Protein AF-A0A915C9Y1-F1 (afdb_monomer)

Secondary structure (DSSP, 8-state):
-----------------------------SS-HHHHHHHHHHHHHHHHHHHHHHHHHHHHHHHHHHHTTSS-HHHHHHHHHHHHHHHHHHT-THHHHHHHHHHHHHHHHHHHHHSTTTHH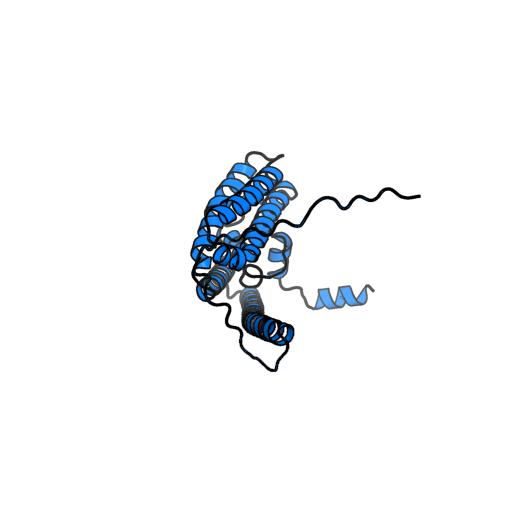HHHHHHHHHHHHHHHHHS-HHHHHHHHHHHHHHHHHHHHHHHHHHHS---S---HHHHHHHHT-HHHHTTPPP--HHHHHHHHS---HHHHHHHTT--

Structure (mmCIF, N/CA/C/O backbone):
data_AF-A0A915C9Y1-F1
#
_entry.id   AF-A0A915C9Y1-F1
#
loop_
_atom_site.group_PDB
_atom_site.id
_atom_site.type_symbol
_atom_site.label_atom_id
_atom_site.label_alt_id
_atom_site.label_comp_id
_atom_site.label_asym_id
_atom_site.label_entity_id
_atom_site.label_seq_id
_atom_site.pdbx_PDB_ins_code
_atom_site.Cartn_x
_atom_site.Cartn_y
_atom_site.Cartn_z
_atom_site.occupancy
_atom_site.B_iso_or_equiv
_atom_site.auth_seq_id
_atom_site.auth_comp_id
_atom_site.auth_asym_id
_atom_site.auth_ato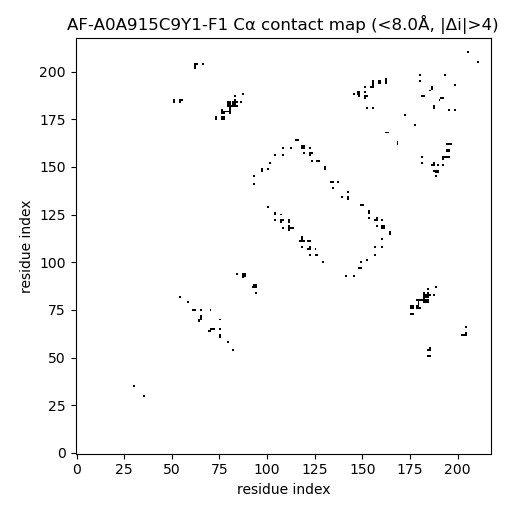m_id
_atom_site.pdbx_PDB_model_num
ATOM 1 N N . MET A 1 1 ? -9.985 9.818 -59.215 1.00 32.09 1 MET A N 1
ATOM 2 C CA . MET A 1 1 ? -9.301 8.509 -59.286 1.00 32.09 1 MET A CA 1
ATOM 3 C C . MET A 1 1 ? -7.834 8.808 -59.494 1.00 32.09 1 MET A C 1
ATOM 5 O O . MET A 1 1 ? -7.546 9.512 -60.443 1.00 32.09 1 MET A O 1
ATOM 9 N N . LYS A 1 2 ? -6.880 8.408 -58.667 1.00 32.00 2 LYS A N 1
ATOM 10 C CA . LYS A 1 2 ? -6.805 7.940 -57.278 1.00 32.00 2 LYS A CA 1
ATOM 11 C C . LYS A 1 2 ? -5.346 8.282 -56.917 1.00 32.00 2 LYS A C 1
ATOM 13 O O . LYS A 1 2 ? -4.479 8.163 -57.775 1.00 32.00 2 LYS A O 1
ATOM 18 N N . MET A 1 3 ? -5.129 8.854 -55.744 1.00 38.03 3 MET A N 1
ATOM 19 C CA . MET A 1 3 ? -3.813 9.282 -55.271 1.00 38.03 3 MET A CA 1
ATOM 20 C C . MET A 1 3 ? -3.112 8.032 -54.726 1.00 38.03 3 MET A C 1
ATOM 22 O O . MET A 1 3 ? -3.630 7.468 -53.764 1.00 38.03 3 MET A O 1
ATOM 26 N N . ASP A 1 4 ? -2.028 7.577 -55.362 1.00 38.34 4 ASP A N 1
ATOM 27 C CA . ASP A 1 4 ? -1.203 6.473 -54.852 1.00 38.34 4 ASP A CA 1
ATOM 28 C C . ASP A 1 4 ? -0.005 7.057 -54.098 1.00 38.34 4 ASP A C 1
ATOM 30 O O . ASP A 1 4 ? 0.904 7.663 -54.663 1.00 38.34 4 ASP A O 1
ATOM 34 N N . ILE A 1 5 ? -0.114 6.930 -52.779 1.00 46.31 5 ILE A N 1
ATOM 35 C CA . ILE A 1 5 ? 0.940 7.024 -51.777 1.00 46.31 5 ILE A CA 1
ATOM 36 C C . ILE A 1 5 ? 1.441 5.593 -51.653 1.00 46.31 5 ILE A C 1
ATOM 38 O O . ILE A 1 5 ? 0.679 4.804 -51.123 1.00 46.31 5 ILE A O 1
ATOM 42 N N . ASP A 1 6 ? 2.630 5.270 -52.161 1.00 40.28 6 ASP A N 1
ATOM 43 C CA . ASP A 1 6 ? 3.386 4.045 -51.834 1.00 40.28 6 ASP A CA 1
ATOM 44 C C . ASP A 1 6 ? 4.812 4.168 -52.413 1.00 40.28 6 ASP A C 1
ATOM 46 O O . ASP A 1 6 ? 5.236 3.412 -53.282 1.00 40.28 6 ASP A O 1
ATOM 50 N N . GLU A 1 7 ? 5.553 5.184 -51.964 1.00 42.31 7 GLU A N 1
ATOM 51 C CA . GLU A 1 7 ? 6.962 5.390 -52.339 1.00 42.31 7 GLU A CA 1
ATOM 52 C C . GLU A 1 7 ? 7.856 5.445 -51.102 1.00 42.31 7 GLU A C 1
ATOM 54 O O . GLU A 1 7 ? 8.622 6.377 -50.947 1.00 42.31 7 GLU A O 1
ATOM 59 N N . TRP A 1 8 ? 7.746 4.487 -50.183 1.00 36.47 8 TRP A N 1
ATOM 60 C CA . TRP A 1 8 ? 8.770 4.258 -49.157 1.00 36.47 8 TRP A CA 1
ATOM 61 C C . TRP A 1 8 ? 8.742 2.776 -48.781 1.00 36.47 8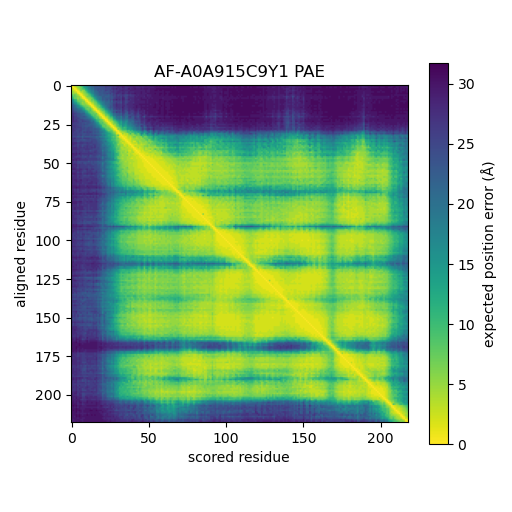 TRP A C 1
ATOM 63 O O . TRP A 1 8 ? 7.665 2.198 -48.727 1.00 36.47 8 TRP A O 1
ATOM 73 N N . TYR A 1 9 ? 9.909 2.202 -48.492 1.00 34.59 9 TYR A N 1
ATOM 74 C CA . TYR A 1 9 ? 10.202 0.782 -48.237 1.00 34.59 9 TYR A CA 1
ATOM 75 C C . TYR A 1 9 ? 10.525 -0.042 -49.486 1.00 34.59 9 TYR A C 1
ATOM 77 O O . TYR A 1 9 ? 9.641 -0.653 -50.071 1.00 34.59 9 TYR A O 1
ATOM 85 N N . LEU A 1 10 ? 11.813 -0.081 -49.849 1.00 37.00 10 LEU A N 1
ATOM 86 C CA . LEU A 1 10 ? 12.603 -1.312 -50.020 1.00 37.00 10 LEU A CA 1
ATOM 87 C C . LEU A 1 10 ? 14.032 -0.948 -50.477 1.00 37.00 10 LEU A C 1
ATOM 89 O O . LEU A 1 10 ? 14.307 -0.898 -51.668 1.00 37.00 10 LEU A O 1
ATOM 93 N N . GLU A 1 11 ? 14.939 -0.735 -49.524 1.00 38.12 11 GLU A N 1
ATOM 94 C CA . GLU A 1 11 ? 16.368 -1.028 -49.705 1.00 38.12 11 GLU A CA 1
ATOM 95 C C . GLU A 1 11 ? 16.814 -1.786 -48.447 1.00 38.12 11 GLU A C 1
ATOM 97 O O . GLU A 1 11 ? 16.964 -1.218 -47.365 1.00 38.12 11 GLU A O 1
ATOM 102 N N . GLU A 1 12 ? 16.880 -3.114 -48.577 1.00 43.44 12 GLU A N 1
ATOM 103 C CA . GLU A 1 12 ? 17.622 -3.993 -47.678 1.00 43.44 12 GLU A CA 1
ATOM 104 C C . GLU A 1 12 ? 19.107 -3.803 -47.996 1.00 43.44 12 GLU A C 1
ATOM 106 O O . GLU A 1 12 ? 19.554 -4.216 -49.063 1.00 43.44 12 GLU A O 1
ATOM 111 N N . ASP A 1 13 ? 19.855 -3.184 -47.083 1.00 36.56 13 ASP A N 1
ATOM 112 C CA . ASP A 1 13 ? 21.314 -3.246 -47.085 1.00 36.56 13 ASP A CA 1
ATOM 113 C C . ASP A 1 13 ? 21.782 -4.046 -45.865 1.00 36.56 13 ASP A C 1
ATOM 115 O O . ASP A 1 13 ? 21.559 -3.683 -44.705 1.00 36.56 13 ASP A O 1
ATOM 119 N N . ASP A 1 14 ? 22.421 -5.168 -46.186 1.00 42.22 14 ASP A N 1
ATOM 120 C CA . ASP A 1 14 ? 23.176 -6.056 -45.318 1.00 42.22 14 ASP A CA 1
ATOM 121 C C . ASP A 1 14 ? 24.205 -5.284 -44.478 1.00 42.22 14 ASP A C 1
ATOM 123 O O . ASP A 1 14 ? 25.225 -4.820 -44.990 1.00 42.22 14 ASP A O 1
ATOM 127 N N . VAL A 1 15 ? 24.014 -5.243 -43.157 1.00 36.03 15 VAL A N 1
ATOM 128 C CA . VAL A 1 15 ? 25.123 -5.049 -42.215 1.00 36.03 15 VAL A CA 1
ATOM 129 C C . VAL A 1 15 ? 24.988 -6.049 -41.077 1.00 36.03 15 VAL A C 1
ATOM 131 O O . VAL A 1 15 ? 24.131 -5.959 -40.200 1.00 36.03 15 VAL A O 1
ATOM 134 N N . SER A 1 16 ? 25.882 -7.028 -41.130 1.00 41.66 16 SER A N 1
ATOM 135 C CA . SER A 1 16 ? 26.246 -7.923 -40.048 1.00 41.66 16 SER A CA 1
ATOM 136 C C . SER A 1 16 ? 26.579 -7.143 -38.774 1.00 41.66 16 SER A C 1
ATOM 138 O O . SER A 1 16 ? 27.610 -6.478 -38.730 1.00 41.66 16 SER A O 1
ATOM 140 N N . ASP A 1 17 ? 25.777 -7.297 -37.723 1.00 34.91 17 ASP A N 1
ATOM 141 C CA . ASP A 1 17 ? 26.244 -7.074 -36.358 1.00 34.91 17 ASP A CA 1
ATOM 142 C C . ASP A 1 17 ? 25.654 -8.125 -35.416 1.00 34.91 17 ASP A C 1
ATOM 144 O O . ASP A 1 17 ? 24.481 -8.130 -35.042 1.00 34.91 17 ASP A O 1
ATOM 148 N N . GLN A 1 18 ? 26.536 -9.049 -35.048 1.00 38.09 18 GLN A N 1
ATOM 149 C CA . GLN A 1 18 ? 26.385 -10.063 -34.021 1.00 38.09 18 GLN A CA 1
ATOM 150 C C . GLN A 1 18 ? 26.190 -9.373 -32.658 1.00 38.09 18 GLN A C 1
ATOM 152 O O . GLN A 1 18 ? 27.154 -9.112 -31.945 1.00 38.09 18 GLN A O 1
ATOM 157 N N . HIS A 1 19 ? 24.951 -9.055 -32.287 1.00 35.47 19 HIS A N 1
ATOM 158 C CA . HIS A 1 19 ? 24.597 -8.772 -30.896 1.00 35.47 19 HIS A CA 1
ATOM 159 C C . HIS A 1 19 ? 23.993 -10.034 -30.279 1.00 35.47 19 HIS A C 1
ATOM 161 O O . HIS A 1 19 ? 22.952 -10.518 -30.723 1.00 35.47 19 HIS A O 1
ATOM 167 N N . ASP A 1 20 ? 24.675 -10.568 -29.264 1.00 35.31 20 ASP A N 1
ATOM 168 C CA . ASP A 1 20 ? 24.210 -11.648 -28.394 1.00 35.31 20 ASP A CA 1
ATOM 169 C C . ASP A 1 20 ? 22.907 -11.234 -27.687 1.00 35.31 20 ASP A C 1
ATOM 171 O O . ASP A 1 20 ? 22.897 -10.721 -26.566 1.00 35.31 20 ASP A O 1
ATOM 175 N N . TYR A 1 21 ? 21.774 -11.459 -28.347 1.00 35.56 21 TYR A N 1
ATOM 176 C CA . TYR A 1 21 ? 20.490 -11.577 -27.672 1.00 35.56 21 TYR A CA 1
ATOM 177 C C . TYR A 1 21 ? 20.480 -12.915 -26.924 1.00 35.56 21 TYR A C 1
ATOM 179 O O . TYR A 1 21 ? 20.893 -13.925 -27.500 1.00 35.56 21 TYR A O 1
ATOM 187 N N . PRO A 1 22 ? 19.996 -12.982 -25.668 1.00 35.34 22 PRO A N 1
ATOM 188 C CA . PRO A 1 22 ? 19.787 -14.262 -25.016 1.00 35.34 22 PRO A CA 1
ATOM 189 C C . PRO A 1 22 ? 18.825 -15.064 -25.888 1.00 35.34 22 PRO A C 1
ATOM 191 O O . PRO A 1 22 ? 17.671 -14.680 -26.079 1.00 35.34 22 PRO A O 1
ATOM 194 N N . GLN A 1 23 ? 19.376 -16.131 -26.462 1.00 36.75 23 GLN A N 1
ATOM 195 C CA . GLN A 1 23 ? 18.748 -17.138 -27.296 1.00 36.75 23 GLN A CA 1
ATOM 196 C C . GLN A 1 23 ? 17.273 -17.290 -26.917 1.00 36.75 23 GLN A C 1
ATOM 198 O O . GLN A 1 23 ? 16.943 -17.832 -25.860 1.00 36.75 23 GLN A O 1
ATOM 203 N N . PHE A 1 24 ? 16.389 -16.752 -27.762 1.00 38.84 24 PHE A N 1
ATOM 204 C CA . PHE A 1 24 ? 14.958 -16.985 -27.661 1.00 38.84 24 PHE A CA 1
ATOM 205 C C . PHE A 1 24 ? 14.806 -18.499 -27.754 1.00 38.84 24 PHE A C 1
ATOM 207 O O . PHE A 1 24 ? 15.035 -19.083 -28.812 1.00 38.84 24 PHE A O 1
ATOM 214 N N . VAL A 1 25 ? 14.562 -19.147 -26.615 1.00 42.12 25 VAL A N 1
ATOM 215 C CA . VAL A 1 25 ? 14.373 -2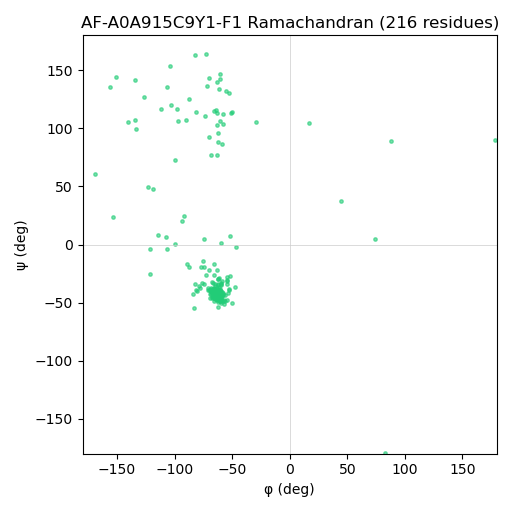0.589 -26.542 1.00 42.12 25 VAL A CA 1
ATOM 216 C C . VAL A 1 25 ? 13.139 -20.873 -27.385 1.00 42.12 25 VAL A C 1
ATOM 218 O O . VAL A 1 25 ? 12.008 -20.715 -26.926 1.00 42.12 25 VAL A O 1
ATOM 221 N N . THR A 1 26 ? 13.344 -21.247 -28.645 1.00 43.84 26 THR A N 1
ATOM 222 C CA . THR A 1 26 ? 12.330 -21.870 -29.481 1.00 43.84 26 THR A CA 1
ATOM 223 C C . THR A 1 26 ? 12.088 -23.245 -28.884 1.00 43.84 26 THR A C 1
ATOM 225 O O . THR A 1 26 ? 12.608 -24.259 -29.336 1.00 43.84 26 THR A O 1
ATOM 228 N N . VAL A 1 27 ? 11.333 -23.268 -27.782 1.00 50.19 27 VAL A N 1
ATOM 229 C CA . VAL A 1 27 ? 10.727 -24.491 -27.282 1.00 50.19 27 VAL A CA 1
ATOM 230 C C . VAL A 1 27 ? 9.778 -24.915 -28.390 1.00 50.19 27 VAL A C 1
ATOM 232 O O . VAL A 1 27 ? 8.719 -24.314 -28.571 1.00 50.19 27 VAL A O 1
ATOM 235 N N . GLU A 1 28 ? 10.187 -25.917 -29.159 1.00 48.91 28 GLU A N 1
ATOM 236 C CA . GLU A 1 28 ? 9.319 -26.698 -30.029 1.00 48.91 28 GLU A CA 1
ATOM 237 C C . GLU A 1 28 ? 8.311 -27.411 -29.115 1.00 48.91 28 GLU A C 1
ATOM 239 O O . GLU A 1 28 ? 8.485 -28.544 -28.679 1.00 48.91 28 GLU A O 1
ATOM 244 N N . SER A 1 29 ? 7.319 -26.647 -28.658 1.00 51.78 29 SER A N 1
ATOM 245 C CA . SER A 1 29 ? 6.282 -27.086 -27.742 1.00 51.78 29 SER A CA 1
ATOM 246 C C . SER A 1 29 ? 5.027 -27.304 -28.560 1.00 51.78 29 SER A C 1
ATOM 248 O O . SER A 1 29 ? 4.483 -26.362 -29.128 1.00 51.78 29 SER A O 1
ATOM 250 N N . GLU A 1 30 ? 4.514 -28.531 -28.557 1.00 60.75 30 GLU A N 1
ATOM 251 C CA . GLU A 1 30 ? 3.217 -28.903 -29.142 1.00 60.75 30 GLU A CA 1
ATOM 252 C C . GLU A 1 30 ? 2.018 -28.152 -28.518 1.00 60.75 30 GLU A C 1
ATOM 254 O O . GLU A 1 30 ? 0.863 -28.385 -28.874 1.00 60.75 30 GLU A O 1
ATOM 259 N N . ARG A 1 31 ? 2.262 -27.253 -27.556 1.00 61.59 31 ARG A N 1
ATOM 260 C CA . ARG A 1 31 ? 1.243 -26.459 -26.877 1.00 61.59 31 ARG A CA 1
ATOM 261 C C . ARG A 1 31 ? 1.288 -25.013 -27.360 1.00 61.59 31 ARG A C 1
ATOM 263 O O . ARG A 1 31 ? 2.362 -24.417 -27.420 1.00 61.59 31 ARG A O 1
ATOM 270 N N . PRO A 1 32 ? 0.127 -24.404 -27.636 1.00 75.75 32 PRO A N 1
ATOM 271 C CA . PRO A 1 32 ? 0.091 -23.034 -28.112 1.00 75.75 32 PRO A CA 1
ATOM 272 C C . PRO A 1 32 ? 0.659 -22.061 -27.066 1.00 75.75 32 PRO A C 1
ATOM 274 O O . PRO A 1 32 ? 0.372 -22.177 -25.875 1.00 75.75 32 PRO A O 1
ATOM 277 N N . GLN A 1 33 ? 1.431 -21.066 -27.513 1.00 75.00 33 GLN A N 1
ATOM 278 C CA . GLN A 1 33 ? 2.127 -20.093 -26.653 1.00 75.00 33 GLN A CA 1
ATOM 279 C C . GLN A 1 33 ? 1.196 -19.362 -25.667 1.00 75.00 33 GLN A C 1
ATOM 281 O O . GLN A 1 33 ? 1.580 -19.109 -24.525 1.00 75.00 33 GLN A O 1
ATOM 286 N N . TRP A 1 34 ? -0.056 -19.091 -26.055 1.00 74.81 34 TRP A N 1
ATOM 287 C CA . TRP A 1 34 ? -1.050 -18.487 -25.160 1.00 74.81 34 TRP A CA 1
ATOM 288 C C . TRP A 1 34 ? -1.369 -19.379 -23.953 1.00 74.81 34 TRP A C 1
ATOM 290 O O . TRP A 1 34 ? -1.571 -18.870 -22.851 1.00 74.81 34 TRP A O 1
ATOM 300 N N . LEU A 1 35 ? -1.346 -20.704 -24.119 1.00 80.38 35 LEU A N 1
ATOM 301 C CA . LEU A 1 35 ? -1.598 -21.646 -23.033 1.00 80.38 35 LEU A CA 1
ATOM 302 C C . LEU A 1 35 ? -0.473 -21.580 -21.993 1.00 80.38 35 LEU A C 1
ATOM 304 O O . LEU A 1 35 ? -0.755 -21.525 -20.801 1.00 80.38 35 LEU A O 1
ATOM 308 N N . MET A 1 36 ? 0.787 -21.476 -22.423 1.00 76.12 36 MET A N 1
ATOM 309 C CA . MET A 1 36 ? 1.924 -21.337 -21.503 1.00 76.12 36 MET A CA 1
ATOM 310 C C . MET A 1 36 ? 1.877 -20.018 -20.719 1.00 76.12 36 MET A C 1
ATOM 312 O O . MET A 1 36 ? 2.071 -20.026 -19.502 1.00 76.12 36 MET A O 1
ATOM 316 N N . CYS A 1 37 ? 1.529 -18.903 -21.375 1.00 79.56 37 CYS A N 1
ATOM 317 C CA . CYS A 1 37 ? 1.347 -17.619 -20.691 1.00 79.56 37 CYS A CA 1
ATOM 318 C C . CYS A 1 37 ? 0.199 -17.672 -19.674 1.00 79.56 37 CYS A C 1
ATOM 320 O O . CYS A 1 37 ? 0.354 -17.206 -18.546 1.00 79.56 37 CYS A O 1
ATOM 322 N N . THR A 1 38 ? -0.941 -18.274 -20.032 1.00 82.94 38 THR A N 1
ATOM 323 C CA . THR A 1 38 ? -2.076 -18.398 -19.099 1.00 82.94 38 THR A CA 1
ATOM 324 C C . THR A 1 38 ? -1.753 -19.295 -17.909 1.00 82.94 38 THR A C 1
ATOM 326 O O . THR A 1 38 ? -2.103 -18.946 -16.784 1.00 82.94 38 THR A O 1
ATOM 329 N N . ILE A 1 39 ? -1.033 -20.403 -18.109 1.00 81.00 39 ILE A N 1
ATOM 330 C CA . ILE A 1 39 ? -0.624 -21.300 -17.020 1.00 81.00 39 ILE A CA 1
ATOM 331 C C . ILE A 1 39 ? 0.335 -20.585 -16.059 1.00 81.00 39 ILE A C 1
ATOM 333 O O . ILE A 1 39 ? 0.113 -20.609 -14.852 1.00 81.00 39 ILE A O 1
ATOM 337 N N . GLY A 1 40 ? 1.347 -19.877 -16.570 1.00 80.00 40 GLY A N 1
ATOM 338 C CA . GLY A 1 40 ? 2.279 -19.129 -15.719 1.00 80.00 40 GLY A CA 1
ATOM 339 C C . GLY A 1 40 ? 1.592 -18.021 -14.911 1.00 80.00 40 GLY A C 1
ATOM 340 O O . GLY A 1 40 ? 1.805 -17.900 -13.703 1.00 80.00 40 GLY A O 1
ATOM 341 N N . VAL A 1 41 ? 0.710 -17.247 -15.554 1.00 81.62 41 VAL A N 1
ATOM 342 C CA . VAL A 1 41 ? -0.043 -16.170 -14.890 1.00 81.62 41 VAL A CA 1
ATOM 343 C C . VAL A 1 41 ? -1.000 -16.730 -13.842 1.00 81.62 41 VAL A C 1
ATOM 345 O O . VAL A 1 41 ? -1.061 -16.204 -12.734 1.00 81.62 41 VAL A O 1
ATOM 348 N N . THR A 1 42 ? -1.732 -17.800 -14.159 1.00 80.25 42 THR A N 1
ATOM 349 C CA . THR A 1 42 ? -2.683 -18.413 -13.218 1.00 80.25 42 THR A CA 1
ATOM 350 C C . THR A 1 42 ? -1.980 -19.028 -12.017 1.00 80.25 42 THR A C 1
ATOM 352 O O . THR A 1 42 ? -2.456 -18.847 -10.901 1.00 80.25 42 THR A O 1
ATOM 355 N N . GLN A 1 43 ? -0.827 -19.671 -12.209 1.00 83.56 43 GLN A N 1
ATOM 356 C CA . GLN A 1 43 ? -0.043 -20.231 -11.111 1.00 83.56 43 GLN A CA 1
ATOM 357 C C . GLN A 1 43 ? 0.496 -19.133 -10.180 1.00 83.56 43 GLN A C 1
ATOM 359 O O . GLN A 1 43 ? 0.312 -19.208 -8.966 1.00 83.56 43 GLN A O 1
ATOM 364 N N . SER A 1 44 ? 1.080 -18.067 -10.739 1.00 80.38 44 SER A N 1
ATOM 365 C CA . SER A 1 44 ? 1.558 -16.921 -9.951 1.00 80.38 44 SER A CA 1
ATOM 366 C C . SER A 1 44 ? 0.414 -16.213 -9.210 1.00 80.38 44 SER A C 1
ATOM 368 O O . SER A 1 44 ? 0.528 -15.883 -8.026 1.00 80.38 44 SER A O 1
ATOM 370 N N . LEU A 1 45 ? -0.726 -16.037 -9.884 1.00 82.19 45 LEU A N 1
ATOM 371 C CA . LEU A 1 45 ? -1.922 -15.442 -9.301 1.00 82.19 45 LEU A CA 1
ATOM 372 C C . LEU A 1 45 ? -2.491 -16.307 -8.174 1.00 82.19 45 LEU A C 1
ATOM 374 O O . LEU A 1 45 ? -2.885 -15.773 -7.140 1.00 82.19 45 LEU A O 1
ATOM 378 N N . GLN A 1 46 ? -2.528 -17.627 -8.347 1.00 87.62 46 GLN A N 1
ATOM 379 C CA . GLN A 1 46 ? -3.038 -18.550 -7.341 1.00 87.62 46 GLN A CA 1
ATOM 380 C C . GLN A 1 46 ? -2.231 -18.452 -6.044 1.00 87.62 46 GLN A C 1
ATOM 382 O O . GLN A 1 46 ? -2.823 -18.276 -4.979 1.00 87.62 46 GLN A O 1
ATOM 387 N N . ASP A 1 47 ? -0.902 -18.494 -6.122 1.00 83.69 47 ASP A N 1
ATOM 388 C CA . ASP A 1 47 ? -0.040 -18.408 -4.938 1.00 83.69 47 ASP A CA 1
ATOM 389 C C . ASP A 1 47 ? -0.231 -17.089 -4.181 1.00 83.69 47 ASP A C 1
ATOM 391 O O . ASP A 1 47 ? -0.272 -17.058 -2.945 1.00 83.69 47 ASP A O 1
ATOM 395 N N . LEU A 1 48 ? -0.395 -15.989 -4.915 1.00 82.56 48 LEU A N 1
ATOM 396 C CA . LEU A 1 48 ? -0.692 -14.687 -4.335 1.00 82.56 48 LEU A CA 1
ATOM 397 C C . LEU A 1 48 ? -2.088 -14.654 -3.696 1.00 82.56 48 LEU A C 1
ATOM 399 O O . LEU A 1 48 ? -2.232 -14.186 -2.566 1.00 82.56 48 LEU A O 1
ATOM 403 N N . LEU A 1 49 ? -3.114 -15.159 -4.385 1.00 85.69 49 LEU A N 1
ATOM 404 C CA . LEU A 1 49 ? -4.491 -15.174 -3.892 1.00 85.69 49 LEU A CA 1
ATOM 405 C C . LEU A 1 49 ? -4.627 -16.005 -2.618 1.00 85.69 49 LEU A C 1
ATOM 407 O O . LEU A 1 49 ? -5.294 -15.564 -1.684 1.00 85.69 49 LEU A O 1
ATOM 411 N N . VAL A 1 50 ? -3.967 -17.164 -2.534 1.00 87.75 50 VAL A N 1
ATOM 412 C CA . VAL A 1 50 ? -3.980 -17.986 -1.314 1.00 87.75 50 VAL A CA 1
ATOM 413 C C . VAL A 1 50 ? -3.380 -17.212 -0.141 1.00 87.75 50 VAL A C 1
ATOM 415 O O . VAL A 1 50 ? -3.983 -17.173 0.935 1.00 87.75 50 VAL A O 1
ATOM 418 N N . LYS A 1 51 ? -2.245 -16.528 -0.346 1.00 86.44 51 LYS A N 1
ATOM 419 C CA . LYS A 1 51 ? -1.640 -15.674 0.687 1.00 86.44 51 LYS A CA 1
ATOM 420 C C . LYS A 1 51 ? -2.588 -14.541 1.088 1.00 86.44 51 LYS A C 1
ATOM 422 O O . LYS A 1 51 ? -2.823 -14.339 2.276 1.00 86.44 51 LYS A O 1
ATOM 427 N N . LEU A 1 52 ? -3.188 -13.841 0.124 1.00 85.44 52 LEU A N 1
ATOM 428 C CA . LEU A 1 52 ? -4.129 -12.747 0.390 1.00 85.44 52 LEU A CA 1
ATOM 429 C C . LEU A 1 52 ? -5.361 -13.216 1.170 1.00 85.44 52 LEU A C 1
ATOM 431 O O . LEU A 1 52 ? -5.753 -12.561 2.132 1.00 85.44 52 LEU A O 1
ATOM 435 N N . ILE A 1 53 ? -5.947 -14.361 0.810 1.00 87.50 53 ILE A N 1
ATOM 436 C CA . ILE A 1 53 ? -7.084 -14.945 1.532 1.00 87.50 53 ILE A CA 1
ATOM 437 C C . ILE A 1 53 ? -6.669 -15.314 2.960 1.00 87.50 53 ILE A C 1
ATOM 439 O O . ILE A 1 53 ? -7.389 -14.988 3.903 1.00 87.50 53 ILE A O 1
ATOM 443 N N . ALA A 1 54 ? -5.498 -15.929 3.146 1.00 87.81 54 ALA A N 1
ATOM 444 C CA . ALA A 1 54 ? -4.985 -16.268 4.471 1.00 87.81 54 ALA A CA 1
ATOM 445 C C . ALA A 1 54 ? -4.796 -15.018 5.351 1.00 87.81 54 ALA A C 1
ATOM 447 O O . ALA A 1 54 ? -5.282 -14.982 6.483 1.00 87.81 54 ALA A O 1
ATOM 448 N N . PHE A 1 55 ? -4.174 -13.958 4.825 1.00 86.75 55 PHE A N 1
ATOM 449 C CA . PHE A 1 55 ? -4.016 -12.691 5.546 1.00 86.75 55 PHE A CA 1
ATOM 450 C C . PHE A 1 55 ? -5.345 -11.960 5.765 1.00 86.75 55 PHE A C 1
ATOM 452 O O . PHE A 1 55 ? -5.530 -11.342 6.812 1.00 86.75 55 PHE A O 1
ATOM 459 N N . ALA A 1 56 ? -6.308 -12.072 4.849 1.00 86.88 56 ALA A N 1
ATOM 460 C CA . ALA A 1 56 ? -7.648 -11.522 5.035 1.00 86.88 56 ALA A CA 1
ATOM 461 C C . ALA A 1 56 ? -8.410 -12.240 6.162 1.00 86.88 56 ALA A C 1
ATOM 463 O O . ALA A 1 56 ? -9.081 -11.591 6.971 1.00 86.88 56 ALA A O 1
ATOM 464 N N . LEU A 1 57 ? -8.284 -13.568 6.260 1.00 87.12 57 LEU A N 1
ATOM 465 C CA . LEU A 1 57 ? -8.829 -14.350 7.372 1.00 87.12 57 LEU A CA 1
ATOM 466 C C . LEU A 1 57 ? -8.138 -13.994 8.691 1.00 87.12 57 LEU A C 1
ATOM 468 O O . LEU A 1 57 ? -8.822 -13.761 9.689 1.00 87.12 57 LEU A O 1
ATOM 472 N N . LEU A 1 58 ? -6.808 -13.866 8.683 1.00 87.00 58 LEU A N 1
ATOM 473 C CA . LEU A 1 58 ? -6.036 -13.428 9.845 1.00 87.00 58 LEU A CA 1
ATOM 474 C C . LEU A 1 58 ? -6.465 -12.030 10.305 1.00 87.00 58 LEU A C 1
ATOM 476 O O . LEU A 1 58 ? -6.721 -11.830 11.490 1.00 87.00 58 LEU A O 1
ATOM 480 N N . LYS A 1 59 ? -6.634 -11.081 9.376 1.00 85.94 59 LYS A N 1
ATOM 481 C CA . LYS A 1 59 ? -7.146 -9.735 9.660 1.00 85.94 59 LYS A CA 1
ATOM 482 C C . LYS A 1 59 ? -8.516 -9.805 10.330 1.00 85.94 59 LYS A C 1
ATOM 484 O O . LYS A 1 59 ? -8.722 -9.167 11.359 1.00 85.94 59 LYS A O 1
ATOM 489 N N . ARG A 1 60 ? -9.449 -10.607 9.799 1.00 86.19 60 ARG A N 1
ATOM 490 C CA . ARG A 1 60 ? -10.781 -10.787 10.408 1.00 86.19 60 ARG A CA 1
ATOM 491 C C . ARG A 1 60 ? -10.708 -11.393 11.810 1.00 86.19 60 ARG A C 1
ATOM 493 O O . ARG A 1 60 ? -11.444 -10.947 12.689 1.00 86.19 60 ARG A O 1
ATOM 500 N N . LEU A 1 61 ? -9.823 -12.364 12.034 1.00 84.50 61 LEU A N 1
ATOM 501 C CA . LEU A 1 61 ? -9.602 -12.955 13.354 1.00 84.50 61 LEU A CA 1
ATOM 502 C C . LEU A 1 61 ? -9.038 -11.921 14.338 1.00 84.50 61 LEU A C 1
ATOM 504 O O . LEU A 1 61 ? -9.563 -11.774 15.439 1.00 84.50 61 LEU A O 1
ATOM 508 N N . LEU A 1 62 ? -8.021 -11.159 13.930 1.00 84.75 62 LEU A N 1
ATOM 509 C CA . LEU A 1 62 ? -7.412 -10.105 14.743 1.00 84.75 62 LEU A CA 1
ATOM 510 C C . LEU A 1 62 ? -8.420 -9.002 15.098 1.00 84.75 62 LEU A C 1
ATOM 512 O O . LEU A 1 62 ? -8.440 -8.539 16.237 1.00 84.75 62 LEU A O 1
ATOM 516 N N . VAL A 1 63 ? -9.305 -8.626 14.167 1.00 84.81 63 VAL A N 1
ATOM 517 C CA . VAL A 1 63 ? -10.409 -7.690 14.440 1.00 84.81 63 VAL A CA 1
ATOM 518 C C . VAL A 1 63 ? -11.369 -8.269 15.485 1.00 84.81 63 VAL A C 1
ATOM 520 O O . VAL A 1 63 ? -11.757 -7.560 16.410 1.00 84.81 63 VAL A O 1
ATOM 523 N N . ALA A 1 64 ? -11.719 -9.556 15.400 1.00 82.00 64 ALA A N 1
ATOM 524 C CA . ALA A 1 64 ? -12.583 -10.203 16.390 1.00 82.00 64 ALA A CA 1
ATOM 525 C C . ALA A 1 64 ? -11.941 -10.281 17.792 1.00 82.00 64 ALA A C 1
ATOM 527 O O . ALA A 1 64 ? -12.630 -10.121 18.803 1.00 82.00 64 ALA A O 1
ATOM 528 N N . VAL A 1 65 ? -10.622 -10.487 17.868 1.00 81.75 65 VAL A N 1
ATOM 529 C CA . VAL A 1 65 ? -9.866 -10.484 19.135 1.00 81.75 65 VAL A CA 1
ATOM 530 C C . VAL A 1 65 ? -9.751 -9.069 19.715 1.00 81.75 65 VAL A C 1
ATOM 532 O O . VAL A 1 65 ? -9.888 -8.896 20.927 1.00 81.75 65 VAL A O 1
ATOM 535 N N . SER A 1 66 ? -9.555 -8.061 18.862 1.00 82.44 66 SER A N 1
ATOM 536 C CA . SER A 1 66 ? -9.558 -6.640 19.238 1.00 82.44 66 SER A CA 1
ATOM 537 C C . SER A 1 66 ? -10.906 -6.205 19.820 1.00 82.44 66 SER A C 1
ATOM 539 O O . SER A 1 66 ? -10.954 -5.628 20.903 1.00 82.44 66 SER A O 1
ATOM 541 N N . ASP A 1 67 ? -12.012 -6.608 19.186 1.00 77.38 67 ASP A N 1
ATOM 542 C CA . ASP A 1 67 ? -13.387 -6.378 19.666 1.00 77.38 67 ASP A CA 1
ATOM 543 C C . ASP A 1 67 ? -13.666 -7.042 21.025 1.00 77.38 67 ASP A C 1
ATOM 545 O O . ASP A 1 67 ? -14.439 -6.537 21.832 1.00 77.38 67 ASP A O 1
ATOM 549 N N . SER A 1 68 ? -12.982 -8.149 21.325 1.00 77.31 68 SER A N 1
ATOM 550 C CA . SER A 1 68 ? -13.085 -8.839 22.619 1.00 77.31 68 SER A CA 1
ATOM 551 C C . SER A 1 68 ? -12.361 -8.104 23.762 1.00 77.31 68 SER A C 1
ATOM 553 O O . SER A 1 68 ? -12.253 -8.645 24.862 1.00 77.31 68 SER A O 1
ATOM 555 N N . GLY A 1 69 ? -11.813 -6.908 23.508 1.00 76.75 69 GLY A N 1
ATOM 556 C CA . GLY A 1 69 ? -11.111 -6.075 24.488 1.00 76.75 69 GLY A CA 1
ATOM 557 C C . GLY A 1 69 ? -9.709 -6.569 24.857 1.00 76.75 69 GLY A C 1
ATOM 558 O O . GLY A 1 69 ? -9.068 -5.997 25.733 1.00 76.75 69 GLY A O 1
ATOM 559 N N . LYS A 1 70 ? -9.216 -7.629 24.202 1.00 76.69 70 LYS A N 1
ATOM 560 C CA . LYS A 1 70 ? -7.916 -8.246 24.516 1.00 76.69 70 LYS A CA 1
ATOM 561 C C . LYS A 1 70 ? -6.738 -7.609 23.777 1.00 76.69 70 LYS A C 1
ATOM 563 O O . LYS A 1 70 ? -5.601 -7.808 24.194 1.00 76.69 70 LYS A O 1
ATOM 568 N N . LEU A 1 71 ? -6.982 -6.879 22.686 1.00 79.25 71 LEU A N 1
ATOM 569 C CA . LEU A 1 71 ? -5.933 -6.316 21.832 1.00 79.25 71 LEU A CA 1
ATOM 570 C C . LEU A 1 71 ? -6.130 -4.808 21.649 1.00 79.25 71 LEU A C 1
ATOM 572 O O . LEU A 1 71 ? -7.190 -4.355 21.232 1.00 79.25 71 LEU A O 1
ATOM 576 N N . ASN A 1 72 ? -5.086 -4.029 21.940 1.00 83.88 72 ASN A N 1
ATOM 577 C CA . ASN A 1 72 ? -5.085 -2.582 21.722 1.00 83.88 72 ASN A CA 1
ATOM 578 C C . ASN A 1 72 ? -5.059 -2.265 20.211 1.00 83.88 72 ASN A C 1
ATOM 580 O O . ASN A 1 72 ? -4.352 -2.925 19.447 1.00 83.88 72 ASN A O 1
ATOM 584 N N . ARG A 1 73 ? -5.758 -1.206 19.785 1.00 79.06 73 ARG A N 1
ATOM 585 C CA . ARG A 1 73 ? -5.760 -0.689 18.404 1.00 79.06 73 ARG A CA 1
ATOM 586 C C . ARG A 1 73 ? -4.350 -0.427 17.865 1.00 79.06 73 ARG A C 1
ATOM 588 O O . ARG A 1 73 ? -4.083 -0.733 16.706 1.00 79.06 73 ARG A O 1
ATOM 595 N N . HIS A 1 74 ? -3.436 0.079 18.694 1.00 81.19 74 HIS A N 1
ATOM 596 C CA . HIS A 1 74 ? -2.043 0.291 18.281 1.00 81.19 74 HIS A CA 1
ATOM 597 C C . HIS A 1 74 ? -1.317 -1.025 17.986 1.00 81.19 74 HIS A C 1
ATOM 599 O O . HIS A 1 74 ? -0.665 -1.139 16.952 1.00 81.19 74 HIS A O 1
ATOM 605 N N . LEU A 1 75 ? -1.477 -2.032 18.853 1.00 84.69 75 LEU A N 1
ATOM 606 C CA . LEU A 1 75 ? -0.892 -3.360 18.648 1.00 84.69 75 LEU A CA 1
ATOM 607 C C . LEU A 1 75 ? -1.470 -4.025 17.399 1.00 84.69 75 LEU A C 1
ATOM 609 O O . LEU A 1 75 ? -0.717 -4.582 16.612 1.00 84.69 75 LEU A O 1
ATOM 613 N N . PHE A 1 76 ? -2.779 -3.900 17.172 1.00 85.44 76 PHE A N 1
ATOM 614 C CA . PHE A 1 76 ? -3.419 -4.384 15.952 1.00 85.44 76 PHE A CA 1
ATOM 615 C C . PHE A 1 76 ? -2.798 -3.757 14.694 1.00 85.44 76 PHE A C 1
ATOM 617 O O . PHE A 1 76 ? -2.380 -4.483 13.795 1.00 85.44 76 PHE A O 1
ATOM 624 N N . ASN A 1 77 ? -2.681 -2.425 14.644 1.00 85.69 77 ASN A N 1
ATOM 625 C CA . ASN A 1 77 ? -2.104 -1.729 13.491 1.00 85.69 77 ASN A CA 1
ATOM 626 C C . ASN A 1 77 ? -0.632 -2.101 13.261 1.00 85.69 77 ASN A C 1
ATOM 628 O O . ASN A 1 77 ? -0.224 -2.288 12.117 1.00 85.69 77 ASN A O 1
ATOM 632 N N . ILE A 1 78 ? 0.147 -2.268 14.335 1.00 86.31 78 ILE A N 1
ATOM 633 C CA . ILE A 1 78 ? 1.540 -2.728 14.259 1.00 86.31 78 ILE A CA 1
ATOM 634 C C . ILE A 1 78 ? 1.607 -4.169 13.739 1.00 86.31 78 ILE A C 1
ATOM 636 O O . ILE A 1 78 ? 2.381 -4.444 12.828 1.00 86.31 78 ILE A O 1
ATOM 640 N N . CYS A 1 79 ? 0.777 -5.085 14.249 1.00 87.06 79 CYS A N 1
ATOM 641 C CA . CYS A 1 79 ? 0.717 -6.463 13.757 1.00 87.06 79 CYS A CA 1
ATOM 642 C C . CYS A 1 79 ? 0.381 -6.514 12.263 1.00 87.06 79 CYS A C 1
ATOM 644 O O . CYS A 1 79 ? 1.024 -7.254 11.521 1.00 87.06 79 CYS A O 1
ATOM 646 N N . MET A 1 80 ? -0.582 -5.706 11.813 1.00 85.81 80 MET A N 1
ATOM 647 C CA . MET A 1 80 ? -0.946 -5.607 10.399 1.00 85.81 80 MET A CA 1
ATOM 648 C C . MET A 1 80 ? 0.205 -5.058 9.551 1.00 85.81 80 MET A C 1
ATOM 650 O O . MET A 1 80 ? 0.518 -5.651 8.520 1.00 85.81 80 MET A O 1
ATOM 654 N N . ALA A 1 81 ? 0.884 -4.003 10.012 1.00 87.81 81 ALA A N 1
ATOM 655 C CA . ALA A 1 81 ? 2.048 -3.448 9.325 1.00 87.81 81 ALA A CA 1
ATOM 656 C C . ALA A 1 81 ? 3.192 -4.469 9.209 1.00 87.81 81 ALA A C 1
ATOM 658 O O . ALA A 1 81 ? 3.752 -4.645 8.131 1.00 87.81 81 ALA A O 1
ATOM 659 N N . ILE A 1 82 ? 3.493 -5.199 10.290 1.00 88.69 82 ILE A N 1
ATOM 660 C CA . ILE A 1 82 ? 4.511 -6.260 10.297 1.00 88.69 82 ILE A CA 1
ATOM 661 C C . ILE A 1 82 ? 4.127 -7.380 9.323 1.00 88.69 82 ILE A C 1
ATOM 663 O O . ILE A 1 82 ? 4.975 -7.848 8.568 1.00 88.69 82 ILE A O 1
ATOM 667 N N . CYS A 1 83 ? 2.855 -7.788 9.290 1.00 87.69 83 CYS A N 1
ATOM 668 C CA . CYS A 1 83 ? 2.370 -8.802 8.352 1.00 87.69 83 CYS A CA 1
ATOM 669 C C . CYS A 1 83 ? 2.525 -8.360 6.889 1.00 87.69 83 CYS A C 1
ATOM 671 O O . CYS A 1 83 ? 2.962 -9.150 6.053 1.00 87.69 83 CYS A O 1
ATOM 673 N N . GLY A 1 84 ? 2.200 -7.104 6.568 1.00 86.31 84 GLY A N 1
ATOM 674 C CA . GLY A 1 84 ? 2.387 -6.569 5.219 1.00 86.31 84 GLY A CA 1
ATOM 675 C C . GLY A 1 84 ? 3.848 -6.393 4.833 1.00 86.31 84 GLY A C 1
ATOM 676 O O . GLY A 1 84 ? 4.221 -6.736 3.715 1.00 86.31 84 GLY A O 1
ATOM 677 N N . MET A 1 85 ? 4.696 -5.943 5.760 1.00 86.38 85 MET A N 1
ATOM 678 C CA . MET A 1 85 ? 6.146 -5.917 5.556 1.00 86.38 85 MET A CA 1
ATOM 679 C C . MET A 1 85 ? 6.691 -7.325 5.300 1.00 86.38 85 MET A C 1
ATOM 681 O O . MET A 1 85 ? 7.427 -7.528 4.341 1.00 86.38 85 MET A O 1
ATOM 685 N N . TYR A 1 86 ? 6.289 -8.320 6.090 1.00 87.94 86 TYR A N 1
ATOM 686 C CA . TYR A 1 86 ? 6.682 -9.710 5.861 1.00 87.94 86 TYR A CA 1
ATOM 687 C C . TYR A 1 86 ? 6.253 -10.204 4.472 1.00 87.94 86 TYR A C 1
ATOM 689 O O . TYR A 1 86 ? 7.047 -10.826 3.772 1.00 87.94 86 TYR A O 1
ATOM 697 N N . MET A 1 87 ? 5.033 -9.877 4.040 1.00 84.38 87 MET A N 1
ATOM 698 C CA . MET A 1 87 ? 4.541 -10.211 2.700 1.00 84.38 87 MET A CA 1
ATOM 699 C C . MET A 1 87 ? 5.370 -9.573 1.583 1.00 84.38 87 MET A C 1
ATOM 701 O O . MET A 1 87 ? 5.711 -10.253 0.618 1.00 84.38 87 MET A O 1
ATOM 705 N N . LEU A 1 88 ? 5.718 -8.290 1.715 1.00 84.81 88 LEU A N 1
ATOM 706 C CA . LEU A 1 88 ? 6.571 -7.592 0.750 1.00 84.81 88 LEU A CA 1
ATOM 707 C C . LEU A 1 88 ? 7.984 -8.180 0.715 1.00 84.81 88 LEU A C 1
ATOM 709 O O . LEU A 1 88 ? 8.546 -8.354 -0.360 1.00 84.81 88 LEU A O 1
ATOM 713 N N . TRP A 1 89 ? 8.538 -8.527 1.876 1.00 84.50 89 TRP A N 1
ATOM 714 C CA . TRP A 1 89 ? 9.845 -9.173 1.976 1.00 84.50 89 TRP A CA 1
ATOM 715 C C . TRP A 1 89 ? 9.855 -10.566 1.336 1.00 84.50 89 TRP A C 1
ATOM 717 O O . TRP A 1 89 ? 10.764 -10.900 0.580 1.00 84.50 89 TRP A O 1
ATOM 727 N N . ALA A 1 90 ? 8.810 -11.360 1.582 1.00 82.12 90 ALA A N 1
ATOM 728 C CA . ALA A 1 90 ? 8.644 -12.691 1.003 1.00 82.12 90 ALA A CA 1
ATOM 729 C C . ALA A 1 90 ? 8.447 -12.667 -0.526 1.00 82.12 90 ALA A C 1
ATOM 731 O O . ALA A 1 90 ? 8.597 -13.699 -1.176 1.00 82.12 90 ALA A O 1
ATOM 732 N N . HIS A 1 91 ? 8.112 -11.509 -1.103 1.00 73.69 91 HIS A N 1
ATOM 733 C CA . HIS A 1 91 ? 7.961 -11.288 -2.542 1.00 73.69 91 HIS A CA 1
ATOM 734 C C . HIS A 1 91 ? 9.261 -10.756 -3.205 1.00 73.69 91 HIS A C 1
ATOM 736 O O . HIS A 1 91 ? 9.213 -10.210 -4.304 1.00 73.69 91 HIS A O 1
ATOM 742 N N . ASN A 1 92 ? 10.434 -10.941 -2.579 1.00 64.44 92 ASN A N 1
ATOM 743 C CA . ASN A 1 92 ? 11.765 -10.412 -2.955 1.00 64.44 92 ASN A CA 1
ATOM 744 C C . ASN A 1 92 ? 12.037 -8.967 -2.493 1.00 64.44 92 ASN A C 1
ATOM 746 O O . ASN A 1 92 ? 11.195 -8.318 -1.878 1.00 64.44 92 ASN A O 1
ATOM 750 N N . GLU A 1 93 ? 13.233 -8.456 -2.828 1.00 71.69 93 GLU A N 1
ATOM 751 C CA . GLU A 1 93 ? 13.856 -7.155 -2.475 1.00 71.69 93 GLU A CA 1
ATOM 752 C C . GLU A 1 93 ? 13.011 -5.887 -2.755 1.00 71.69 93 GLU A C 1
ATOM 754 O O . GLU A 1 93 ? 13.474 -4.760 -2.589 1.00 71.69 93 GLU A O 1
ATOM 759 N N . THR A 1 94 ? 11.750 -6.045 -3.152 1.00 78.44 94 THR A N 1
ATOM 760 C CA . THR A 1 94 ? 10.755 -4.981 -3.301 1.00 78.44 94 THR A CA 1
ATOM 761 C C . THR A 1 94 ? 10.505 -4.215 -2.000 1.00 78.44 94 THR A C 1
ATOM 763 O O . THR A 1 94 ? 10.265 -3.010 -2.062 1.00 78.44 94 THR A O 1
ATOM 766 N N . LEU A 1 95 ? 10.626 -4.859 -0.825 1.00 84.94 95 LEU A N 1
ATOM 767 C CA . LEU A 1 95 ? 10.401 -4.200 0.469 1.00 84.94 95 LEU A CA 1
ATOM 768 C C . LEU A 1 95 ? 11.257 -2.943 0.630 1.00 84.94 95 LEU A C 1
ATOM 770 O O . LEU A 1 95 ? 10.729 -1.897 0.995 1.00 84.94 95 LEU A O 1
ATOM 774 N N . THR A 1 96 ? 12.556 -3.023 0.340 1.00 85.75 96 THR A N 1
ATOM 775 C CA . THR A 1 96 ? 13.474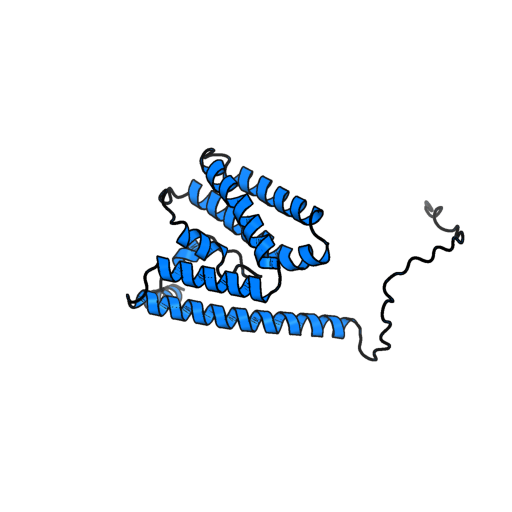 -1.895 0.541 1.00 85.75 96 THR A CA 1
ATOM 776 C C . THR A 1 96 ? 13.071 -0.710 -0.330 1.00 85.75 96 THR A C 1
ATOM 778 O O . THR A 1 96 ? 12.966 0.409 0.165 1.00 85.75 96 THR A O 1
ATOM 781 N N . HIS A 1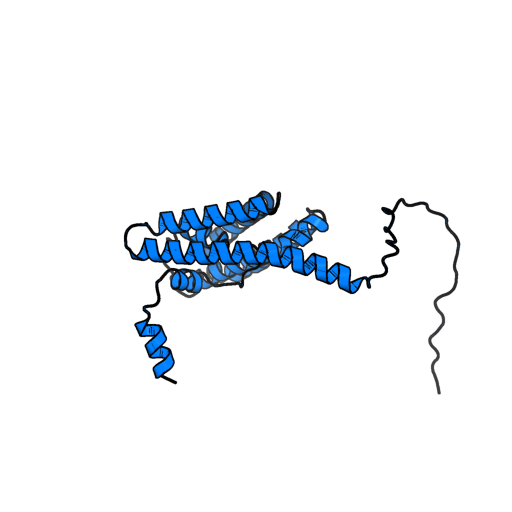 97 ? 12.757 -0.950 -1.606 1.00 89.19 97 HIS A N 1
ATOM 782 C CA . HIS A 1 97 ? 12.320 0.105 -2.521 1.00 89.19 97 HIS A CA 1
ATOM 783 C C . HIS A 1 97 ? 10.980 0.716 -2.111 1.00 89.19 97 HIS A C 1
ATOM 785 O O . HIS A 1 97 ? 10.831 1.933 -2.156 1.00 89.19 97 HIS A O 1
ATOM 791 N N . VAL A 1 98 ? 10.027 -0.108 -1.673 1.00 88.94 98 VAL A N 1
ATOM 792 C CA . VAL A 1 98 ? 8.711 0.346 -1.207 1.00 88.94 98 VAL A CA 1
ATOM 793 C C . VAL A 1 98 ? 8.833 1.188 0.064 1.00 88.94 98 VAL A C 1
ATOM 795 O O . VAL A 1 98 ? 8.217 2.248 0.162 1.00 88.94 98 VAL A O 1
ATOM 798 N N . VAL A 1 99 ? 9.656 0.759 1.024 1.00 89.75 99 VAL A N 1
ATOM 799 C CA . VAL A 1 99 ? 9.903 1.501 2.268 1.00 89.75 99 VAL A CA 1
ATOM 800 C C . VAL A 1 99 ? 10.585 2.836 1.978 1.00 89.75 99 VAL A C 1
ATOM 802 O O . VAL A 1 99 ? 10.145 3.856 2.503 1.00 89.75 99 VAL A O 1
ATOM 805 N N . VAL A 1 100 ? 11.607 2.858 1.115 1.00 90.88 100 VAL A N 1
ATOM 806 C CA . VAL A 1 100 ? 12.274 4.104 0.700 1.00 90.88 100 VAL A CA 1
ATOM 807 C C . VAL A 1 100 ? 11.287 5.037 -0.001 1.00 90.88 100 VAL A C 1
ATOM 809 O O . VAL A 1 100 ? 11.237 6.221 0.314 1.00 90.88 100 VAL A O 1
ATOM 812 N N . PHE A 1 101 ? 10.450 4.511 -0.895 1.00 91.31 101 PHE A N 1
ATOM 813 C CA . PHE A 1 101 ? 9.433 5.296 -1.591 1.00 91.31 101 PHE A CA 1
ATOM 814 C C . PHE A 1 101 ? 8.427 5.933 -0.618 1.00 91.31 101 PHE A C 1
ATOM 816 O O . PHE A 1 101 ? 8.155 7.130 -0.700 1.00 91.31 101 PHE A O 1
ATOM 823 N N . ILE A 1 102 ? 7.930 5.174 0.366 1.00 90.75 102 ILE A N 1
ATOM 824 C CA . ILE A 1 102 ? 7.061 5.707 1.429 1.00 90.75 102 ILE A CA 1
ATOM 825 C C . ILE A 1 102 ? 7.795 6.769 2.256 1.00 90.75 102 ILE A C 1
ATOM 827 O O . ILE A 1 102 ? 7.227 7.823 2.532 1.00 90.75 102 ILE A O 1
ATOM 831 N N . ALA A 1 103 ? 9.055 6.525 2.624 1.00 90.56 103 ALA A N 1
ATOM 832 C CA . ALA A 1 103 ? 9.864 7.469 3.393 1.00 90.56 103 ALA A CA 1
ATOM 833 C C . ALA A 1 103 ? 10.099 8.794 2.650 1.00 90.56 103 ALA A C 1
ATOM 835 O O . ALA A 1 103 ? 10.215 9.829 3.296 1.00 90.56 103 ALA A O 1
ATOM 836 N N . VAL A 1 104 ? 10.126 8.779 1.315 1.00 91.25 104 VAL A N 1
ATOM 837 C CA . VAL A 1 104 ? 10.219 9.983 0.474 1.00 91.25 104 VAL A CA 1
ATOM 838 C C . VAL A 1 104 ? 8.870 10.706 0.365 1.00 91.25 104 VAL A C 1
ATOM 840 O O . VAL A 1 104 ? 8.831 11.934 0.398 1.00 91.25 104 VAL A O 1
ATOM 843 N N . LEU A 1 105 ? 7.753 9.976 0.291 1.00 90.00 105 LEU A N 1
ATOM 844 C CA . LEU A 1 105 ? 6.412 10.572 0.199 1.00 90.00 105 LEU A CA 1
ATOM 845 C C . LEU A 1 105 ? 5.891 11.141 1.527 1.00 90.00 105 LEU A C 1
ATOM 847 O O . LEU A 1 105 ? 5.159 12.129 1.519 1.00 90.00 105 LEU A O 1
ATOM 851 N N . LEU A 1 106 ? 6.239 10.539 2.668 1.00 88.12 106 LEU A N 1
ATOM 852 C CA . LEU A 1 106 ? 5.747 10.958 3.988 1.00 88.12 106 LEU A CA 1
ATOM 853 C C . LEU A 1 106 ? 6.076 12.428 4.328 1.00 88.1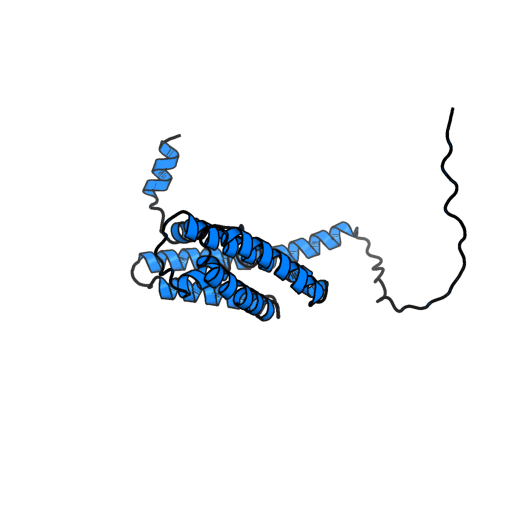2 106 LEU A C 1
ATOM 855 O O . LEU A 1 106 ? 5.153 13.155 4.701 1.00 88.12 106 LEU A O 1
ATOM 859 N N . PRO A 1 107 ? 7.325 12.913 4.161 1.00 87.12 107 PRO A N 1
ATOM 860 C CA . PRO A 1 107 ? 7.658 14.321 4.355 1.00 87.12 107 PRO A CA 1
ATOM 861 C C . PRO A 1 107 ? 6.871 15.249 3.435 1.00 87.12 107 PRO A C 1
ATOM 863 O O . PRO A 1 107 ? 6.524 16.348 3.848 1.00 87.12 107 PRO A O 1
ATOM 866 N N . VAL A 1 108 ? 6.566 14.818 2.208 1.00 87.44 108 VAL A N 1
ATOM 867 C CA . VAL A 1 108 ? 5.793 15.622 1.252 1.00 87.44 108 VAL A CA 1
ATOM 868 C C . VAL A 1 108 ? 4.337 15.737 1.673 1.00 87.44 108 VAL A C 1
ATOM 870 O O . VAL A 1 108 ? 3.771 16.815 1.549 1.00 87.44 108 VAL A O 1
ATOM 873 N N . VAL A 1 109 ? 3.741 14.683 2.233 1.00 84.50 109 VAL A N 1
ATOM 874 C CA . VAL A 1 109 ? 2.397 14.773 2.824 1.00 84.50 109 VAL A CA 1
ATOM 875 C C . VAL A 1 109 ? 2.398 15.705 4.036 1.00 84.50 109 VAL A C 1
ATOM 877 O O . VAL A 1 109 ? 1.539 16.577 4.136 1.00 84.50 109 VAL A O 1
ATOM 880 N N . TYR A 1 110 ? 3.387 15.578 4.924 1.00 82.62 110 TYR A N 1
ATOM 881 C CA . TYR A 1 110 ? 3.474 16.411 6.127 1.00 82.62 110 TYR A CA 1
ATOM 882 C C . TYR A 1 110 ? 3.748 17.889 5.803 1.00 82.62 110 TYR A C 1
ATOM 884 O O . TYR A 1 110 ? 3.092 18.780 6.334 1.00 82.62 110 TYR A O 1
ATOM 892 N N . CYS A 1 111 ? 4.677 18.158 4.884 1.00 80.94 111 CYS A N 1
ATOM 893 C CA . CYS A 1 111 ? 4.980 19.501 4.390 1.00 80.94 111 CYS A CA 1
ATOM 894 C C . CYS A 1 111 ? 3.826 20.065 3.551 1.00 80.94 111 CYS A C 1
ATOM 896 O O . CYS A 1 111 ? 3.477 21.232 3.677 1.00 80.94 111 CYS A O 1
ATOM 898 N N . GLY A 1 112 ? 3.187 19.228 2.733 1.00 73.75 112 GLY A N 1
ATOM 899 C CA . GLY A 1 112 ? 2.012 19.587 1.950 1.00 73.75 112 GLY A CA 1
ATOM 900 C C . GLY A 1 112 ? 0.862 20.044 2.837 1.00 73.75 112 GLY A C 1
ATOM 901 O O . GLY A 1 112 ? 0.238 21.041 2.507 1.00 73.75 112 GLY A O 1
ATOM 902 N N . SER A 1 113 ? 0.641 19.396 3.987 1.00 69.69 113 SER A N 1
ATOM 903 C CA . SER A 1 113 ? -0.383 19.790 4.969 1.00 69.69 113 SER A CA 1
ATOM 904 C C . SER A 1 113 ? -0.256 21.252 5.428 1.00 69.69 113 SER A C 1
ATOM 906 O O . SER A 1 113 ? -1.259 21.922 5.659 1.00 69.69 113 SER A O 1
ATOM 908 N N . PHE A 1 114 ? 0.966 21.801 5.460 1.00 70.56 114 PHE A N 1
ATOM 909 C CA . PHE A 1 114 ? 1.194 23.222 5.746 1.00 70.56 114 PHE A CA 1
ATOM 910 C C . PHE A 1 114 ? 0.545 24.153 4.702 1.00 70.56 114 PHE A C 1
ATOM 912 O O . PHE A 1 114 ? 0.127 25.265 5.016 1.00 70.56 114 PHE A O 1
ATOM 919 N N . PHE A 1 115 ? 0.426 23.693 3.455 1.00 69.50 115 PHE A N 1
ATOM 920 C CA . PHE A 1 115 ? -0.208 24.399 2.344 1.00 69.50 115 PHE A CA 1
ATOM 921 C C . PHE A 1 115 ? -1.635 23.877 2.126 1.00 69.50 115 PHE A C 1
ATOM 923 O O . PHE A 1 115 ? -1.924 23.180 1.153 1.00 69.50 115 PHE A O 1
ATOM 930 N N . THR A 1 116 ? -2.537 24.241 3.038 1.00 68.94 116 THR A N 1
ATOM 931 C CA . THR A 1 116 ? -3.901 23.692 3.186 1.00 68.94 116 THR A CA 1
ATOM 932 C C . THR A 1 116 ? -4.728 23.591 1.896 1.00 68.94 116 THR A C 1
ATOM 934 O O . THR A 1 116 ? -5.444 22.614 1.712 1.00 68.94 116 THR A O 1
ATOM 937 N N . HIS A 1 117 ? -4.612 24.543 0.965 1.00 69.31 117 HIS A N 1
ATOM 938 C CA . HIS A 1 117 ? -5.418 24.563 -0.269 1.00 69.31 117 HIS A CA 1
ATOM 939 C C . HIS A 1 117 ? -4.790 23.802 -1.460 1.00 69.31 117 HIS A C 1
ATOM 941 O O . HIS A 1 117 ? -5.467 23.514 -2.445 1.00 69.31 117 HIS A O 1
ATOM 947 N N . LEU A 1 118 ? -3.488 23.494 -1.422 1.00 77.19 118 LEU A N 1
ATOM 948 C CA . LEU A 1 118 ? -2.762 22.868 -2.546 1.00 77.19 118 LEU A CA 1
ATOM 949 C C . LEU A 1 118 ? -2.116 21.527 -2.183 1.00 77.19 118 LEU A C 1
ATOM 951 O O . LEU A 1 118 ? -1.566 20.860 -3.059 1.00 77.19 118 LEU A O 1
ATOM 955 N N . SER A 1 119 ? -2.202 21.120 -0.918 1.00 80.50 119 SER A N 1
ATOM 956 C CA . SER A 1 119 ? -1.567 19.926 -0.363 1.00 80.50 119 SER A CA 1
ATOM 957 C C . SER A 1 119 ? -1.849 18.668 -1.196 1.00 80.50 119 SER A C 1
ATOM 959 O O . SER A 1 119 ? -0.910 18.004 -1.638 1.00 80.50 119 SER A O 1
ATOM 961 N N . GLY A 1 120 ? -3.117 18.399 -1.525 1.00 83.00 120 GLY A N 1
ATOM 962 C CA . GLY A 1 120 ? -3.515 17.239 -2.329 1.00 83.00 120 GLY A CA 1
ATOM 963 C C . GLY A 1 120 ? -2.896 17.238 -3.730 1.00 83.00 120 GLY A C 1
ATOM 964 O O . GLY A 1 120 ? -2.349 16.226 -4.171 1.00 83.00 120 GLY A O 1
ATOM 965 N N . PHE A 1 121 ? -2.899 18.388 -4.414 1.00 87.62 121 PHE A N 1
ATOM 966 C CA . PHE A 1 121 ? -2.293 18.530 -5.743 1.00 87.62 121 PHE A CA 1
ATOM 967 C C . PHE A 1 121 ? -0.771 18.361 -5.711 1.00 87.62 121 PHE A C 1
ATOM 969 O O . PHE A 1 121 ? -0.215 17.713 -6.599 1.00 87.62 121 PHE A O 1
ATOM 976 N N . ILE A 1 122 ? -0.100 18.888 -4.682 1.00 89.38 122 ILE A N 1
ATOM 977 C CA . ILE A 1 122 ? 1.349 18.736 -4.490 1.00 89.38 122 ILE A CA 1
ATOM 978 C C . ILE A 1 122 ? 1.703 17.256 -4.312 1.00 89.38 122 ILE A C 1
ATOM 980 O O . ILE A 1 122 ? 2.614 16.763 -4.976 1.00 89.38 122 ILE A O 1
ATOM 984 N N . VAL A 1 123 ? 0.958 16.524 -3.475 1.00 90.00 123 VAL A N 1
ATOM 985 C CA . VAL A 1 123 ? 1.189 15.089 -3.245 1.00 90.00 123 VAL A CA 1
ATOM 986 C C . VAL A 1 123 ? 0.921 14.271 -4.512 1.00 90.00 123 VAL A C 1
ATOM 988 O O . VAL A 1 123 ? 1.685 13.351 -4.799 1.00 90.00 123 VAL A O 1
ATOM 991 N N . ILE A 1 124 ? -0.100 14.611 -5.310 1.00 91.44 124 ILE A N 1
ATOM 992 C CA . ILE A 1 124 ? -0.345 13.959 -6.610 1.00 91.44 124 ILE A CA 1
ATOM 993 C C . ILE A 1 124 ? 0.828 14.205 -7.564 1.00 91.44 124 ILE A C 1
ATOM 995 O O . ILE A 1 124 ? 1.394 13.250 -8.096 1.00 91.44 124 ILE A O 1
ATOM 999 N N . ALA A 1 125 ? 1.202 15.468 -7.782 1.00 92.56 125 ALA A N 1
ATOM 1000 C CA . ALA A 1 125 ? 2.257 15.835 -8.723 1.00 92.56 125 ALA A CA 1
ATOM 1001 C C . ALA A 1 125 ? 3.597 15.200 -8.330 1.00 92.56 125 ALA A C 1
ATOM 1003 O O . ALA A 1 125 ? 4.280 14.605 -9.165 1.00 92.56 125 ALA A O 1
ATOM 1004 N N . PHE A 1 126 ? 3.936 15.254 -7.041 1.00 92.50 126 PHE A N 1
ATOM 1005 C CA . PHE A 1 126 ? 5.140 14.634 -6.507 1.00 92.50 126 PHE A CA 1
ATOM 1006 C C . PHE A 1 126 ? 5.075 13.102 -6.543 1.00 92.50 126 PHE A C 1
ATOM 1008 O O . PHE A 1 126 ? 6.075 12.459 -6.852 1.00 92.50 126 PHE A O 1
ATOM 1015 N N . GLY A 1 127 ? 3.913 12.499 -6.284 1.00 92.62 127 GLY A N 1
ATOM 1016 C CA . GLY A 1 127 ? 3.701 11.057 -6.385 1.00 92.62 127 GLY A CA 1
ATOM 1017 C C . GLY A 1 127 ? 3.908 10.540 -7.808 1.00 92.62 127 GLY A C 1
ATOM 1018 O O . GLY A 1 127 ? 4.662 9.590 -8.009 1.00 92.62 127 GLY A O 1
ATOM 1019 N N . ILE A 1 128 ? 3.314 11.203 -8.805 1.00 93.81 128 ILE A N 1
ATOM 1020 C CA . ILE A 1 128 ? 3.508 10.879 -10.227 1.00 93.81 128 ILE A CA 1
ATOM 1021 C C . ILE A 1 128 ? 4.971 11.093 -10.628 1.00 93.81 128 ILE A C 1
ATOM 1023 O O . ILE A 1 128 ? 5.575 10.206 -11.230 1.00 93.81 128 ILE A O 1
ATOM 1027 N N . GLY A 1 129 ? 5.568 12.226 -10.248 1.00 94.06 129 GLY A N 1
ATOM 1028 C CA . GLY A 1 129 ? 6.982 12.497 -10.510 1.00 94.06 129 GLY A CA 1
ATOM 1029 C C . GLY A 1 129 ? 7.902 11.433 -9.905 1.00 94.06 129 GLY A C 1
ATOM 1030 O O . GLY A 1 129 ? 8.811 10.949 -10.572 1.00 94.06 129 GLY A O 1
ATOM 1031 N N . SER A 1 130 ? 7.615 10.994 -8.678 1.00 91.44 130 SER A N 1
ATOM 1032 C CA . SER A 1 130 ? 8.373 9.943 -7.995 1.00 91.44 130 SER A CA 1
ATOM 1033 C C . SER A 1 130 ? 8.234 8.587 -8.688 1.00 91.44 130 SER A C 1
ATOM 1035 O O . SER A 1 130 ? 9.222 7.866 -8.793 1.00 91.44 130 SER A O 1
ATOM 1037 N N . LEU A 1 131 ? 7.046 8.239 -9.203 1.00 93.25 131 LEU A N 1
ATOM 1038 C CA . LEU A 1 131 ? 6.836 7.007 -9.977 1.00 93.25 131 LEU A CA 1
ATOM 1039 C C . LEU A 1 131 ? 7.670 6.986 -11.263 1.00 93.25 131 LEU A C 1
ATOM 1041 O O . LEU A 1 131 ? 8.268 5.956 -11.576 1.00 93.25 131 LEU A O 1
ATOM 1045 N N . LEU A 1 132 ? 7.718 8.111 -11.983 1.00 93.31 132 LEU A N 1
ATOM 1046 C CA . LEU A 1 132 ? 8.513 8.258 -13.205 1.00 93.31 132 LEU A CA 1
ATOM 1047 C C . LEU A 1 132 ? 10.015 8.236 -12.902 1.00 93.31 132 LEU A C 1
ATOM 1049 O O . LEU A 1 132 ? 10.783 7.579 -13.600 1.00 93.31 132 LEU A O 1
ATOM 1053 N N . LEU A 1 133 ? 10.438 8.893 -11.820 1.00 92.06 133 LEU A N 1
ATOM 1054 C CA . LEU A 1 133 ? 11.828 8.867 -11.376 1.00 92.06 133 LEU A CA 1
ATOM 1055 C C . LEU A 1 133 ? 12.273 7.440 -11.023 1.00 92.06 133 LEU A C 1
ATOM 1057 O O . LEU A 1 133 ? 13.345 7.003 -11.435 1.00 92.06 133 LEU A O 1
ATOM 1061 N N . TRP A 1 134 ? 11.433 6.684 -10.312 1.00 90.88 134 TRP A N 1
ATOM 1062 C CA . TRP A 1 134 ? 11.720 5.288 -9.974 1.00 90.88 134 TRP A CA 1
ATOM 1063 C C . TRP A 1 134 ? 11.795 4.379 -11.201 1.00 90.88 134 TRP A C 1
ATOM 1065 O O . TRP A 1 134 ? 12.597 3.447 -11.213 1.00 90.88 134 TRP A O 1
ATOM 1075 N N . GLN A 1 135 ? 10.990 4.655 -12.231 1.00 91.81 135 GLN A N 1
ATOM 1076 C CA . GLN A 1 135 ? 11.057 3.949 -13.511 1.00 91.81 135 GLN A CA 1
ATOM 1077 C C . GLN A 1 135 ? 12.406 4.157 -14.208 1.00 91.81 135 GLN A C 1
ATOM 1079 O O . GLN A 1 135 ? 12.892 3.242 -14.862 1.00 91.81 135 GLN A O 1
ATOM 1084 N N . TYR A 1 136 ? 13.009 5.338 -14.064 1.00 89.62 136 TYR A N 1
ATOM 1085 C CA . TYR A 1 136 ? 14.314 5.644 -14.647 1.00 89.62 136 TYR A CA 1
ATOM 1086 C C . TYR A 1 136 ? 15.483 5.055 -13.841 1.00 89.62 136 TYR A C 1
ATOM 1088 O O . TYR A 1 136 ? 16.483 4.634 -14.413 1.00 89.62 136 TYR A O 1
ATOM 1096 N N . ILE A 1 137 ? 15.367 5.017 -12.509 1.00 88.81 137 ILE A N 1
ATOM 1097 C CA . ILE A 1 137 ? 16.433 4.524 -11.619 1.00 88.81 137 ILE A CA 1
ATOM 1098 C C . ILE A 1 137 ? 16.546 2.993 -11.646 1.00 88.81 137 ILE A C 1
ATOM 1100 O O . ILE A 1 137 ? 17.638 2.452 -11.471 1.00 88.81 137 ILE A O 1
ATOM 1104 N N . LEU A 1 138 ? 15.430 2.281 -11.810 1.00 87.38 138 LEU A N 1
ATOM 1105 C CA . LEU A 1 138 ? 15.386 0.826 -11.674 1.00 87.38 138 LEU A CA 1
ATOM 1106 C C . LEU A 1 138 ? 15.314 0.115 -13.016 1.00 87.38 138 LEU A C 1
ATOM 1108 O O . LEU A 1 138 ? 14.781 0.633 -13.993 1.00 87.38 138 LEU A O 1
ATOM 1112 N N . SER A 1 139 ? 15.803 -1.126 -13.044 1.00 87.44 139 SER A N 1
ATOM 1113 C CA . SER A 1 139 ? 15.648 -1.973 -14.222 1.00 87.44 139 SER A CA 1
ATOM 1114 C C . SER A 1 139 ? 14.168 -2.214 -14.528 1.00 87.44 139 SER A C 1
ATOM 1116 O O . SER A 1 139 ? 13.332 -2.323 -13.621 1.00 87.44 139 SER A O 1
ATOM 1118 N N . ALA A 1 140 ? 13.848 -2.334 -15.819 1.00 85.94 140 ALA A N 1
ATOM 1119 C CA . ALA A 1 140 ? 12.476 -2.507 -16.291 1.00 85.94 140 ALA A CA 1
ATOM 1120 C C . ALA A 1 140 ? 11.771 -3.690 -15.606 1.00 85.94 140 ALA A C 1
ATOM 1122 O O . ALA A 1 140 ? 10.627 -3.562 -15.180 1.00 85.94 140 ALA A O 1
ATOM 1123 N N . GLU A 1 141 ? 12.468 -4.811 -15.418 1.00 84.00 141 GLU A N 1
ATOM 1124 C CA . GLU A 1 141 ? 11.938 -5.997 -14.738 1.00 84.00 141 GLU A CA 1
ATOM 1125 C C . GLU A 1 141 ? 11.535 -5.707 -13.281 1.00 84.00 141 GLU A C 1
ATOM 1127 O O . GLU A 1 141 ? 10.421 -6.025 -12.853 1.00 84.00 141 GLU A O 1
ATOM 1132 N N . ARG A 1 142 ? 12.415 -5.042 -12.518 1.00 84.31 142 ARG A N 1
ATOM 1133 C CA . ARG A 1 142 ? 12.173 -4.734 -11.102 1.00 84.31 142 ARG A CA 1
ATOM 1134 C C . ARG A 1 142 ? 11.056 -3.715 -10.937 1.00 84.31 142 ARG A C 1
ATOM 1136 O O . ARG A 1 142 ? 10.186 -3.905 -10.088 1.00 84.31 142 ARG A O 1
ATOM 1143 N N . TYR A 1 143 ? 11.040 -2.676 -11.770 1.00 87.19 143 TYR A N 1
ATOM 1144 C CA . TYR A 1 143 ? 9.970 -1.685 -11.763 1.00 87.19 143 TYR A CA 1
ATOM 1145 C C . TYR A 1 143 ? 8.620 -2.319 -12.111 1.00 87.19 143 TYR A C 1
ATOM 1147 O O . TYR A 1 143 ? 7.648 -2.124 -11.382 1.00 87.19 143 TYR A O 1
ATOM 1155 N N . MET A 1 144 ? 8.557 -3.134 -13.168 1.00 86.19 144 MET A N 1
ATOM 1156 C CA . MET A 1 144 ? 7.318 -3.781 -13.606 1.00 86.19 144 MET A CA 1
ATOM 1157 C C . MET A 1 144 ? 6.708 -4.685 -12.533 1.00 86.19 144 MET A C 1
ATOM 1159 O O . MET A 1 144 ? 5.486 -4.713 -12.399 1.00 86.19 144 MET A O 1
ATOM 1163 N N . SER A 1 145 ? 7.542 -5.356 -11.735 1.00 84.25 145 SER A N 1
ATOM 1164 C CA . SER A 1 145 ? 7.096 -6.214 -10.632 1.00 84.25 145 SER A CA 1
ATOM 1165 C C . SER A 1 145 ? 6.428 -5.433 -9.489 1.00 84.25 145 SER A C 1
ATOM 1167 O O . SER A 1 145 ? 5.424 -5.877 -8.940 1.00 84.25 145 SER A O 1
ATOM 1169 N N . MET A 1 146 ? 6.927 -4.237 -9.152 1.00 86.88 146 MET A N 1
ATOM 1170 C CA . MET A 1 146 ? 6.434 -3.464 -7.999 1.00 86.88 146 MET A CA 1
ATOM 1171 C C . MET A 1 146 ? 5.577 -2.242 -8.354 1.00 86.88 146 MET A C 1
ATOM 1173 O O . MET A 1 146 ? 5.058 -1.580 -7.454 1.00 86.88 146 MET A O 1
ATOM 1177 N N . ARG A 1 147 ? 5.415 -1.920 -9.645 1.00 88.56 147 ARG A N 1
ATOM 1178 C CA . ARG A 1 147 ? 4.668 -0.735 -10.103 1.00 88.56 147 ARG A CA 1
ATOM 1179 C C . ARG A 1 147 ? 3.260 -0.669 -9.507 1.00 88.56 147 ARG A C 1
ATOM 1181 O O . ARG A 1 147 ? 2.818 0.408 -9.127 1.00 88.56 147 ARG A O 1
ATOM 1188 N N . GLY A 1 148 ? 2.585 -1.817 -9.382 1.00 88.31 148 GLY A N 1
ATOM 1189 C CA . GLY A 1 148 ? 1.241 -1.911 -8.805 1.00 88.31 148 GLY A CA 1
ATOM 1190 C C . GLY A 1 148 ? 1.221 -1.459 -7.346 1.00 88.31 148 GLY A C 1
ATOM 1191 O O . GLY A 1 148 ? 0.447 -0.576 -6.985 1.00 88.31 148 GLY A O 1
ATOM 1192 N N . THR A 1 149 ? 2.149 -1.979 -6.543 1.00 88.69 149 THR A N 1
ATOM 1193 C CA . THR A 1 149 ? 2.345 -1.590 -5.141 1.00 88.69 149 THR A CA 1
ATOM 1194 C C . THR A 1 149 ? 2.594 -0.087 -5.003 1.00 88.69 149 THR A C 1
ATOM 1196 O O . THR A 1 149 ? 1.945 0.580 -4.197 1.00 88.69 149 THR A O 1
ATOM 1199 N N . LEU A 1 150 ? 3.504 0.473 -5.810 1.00 90.88 150 LEU A N 1
ATOM 1200 C CA . LEU A 1 150 ? 3.833 1.902 -5.753 1.00 90.88 150 LEU A CA 1
ATOM 1201 C C . LEU A 1 150 ? 2.636 2.780 -6.138 1.00 90.88 150 LEU A C 1
ATOM 1203 O O . LEU A 1 150 ? 2.371 3.778 -5.469 1.00 90.88 150 LEU A O 1
ATOM 1207 N N . MET A 1 151 ? 1.875 2.388 -7.165 1.00 91.62 151 MET A N 1
ATOM 1208 C CA . MET A 1 151 ? 0.647 3.082 -7.562 1.00 91.62 151 MET A CA 1
ATOM 1209 C C . MET A 1 151 ? -0.373 3.100 -6.422 1.00 91.62 151 MET A C 1
ATOM 1211 O O . MET A 1 151 ? -0.869 4.169 -6.071 1.00 91.62 151 MET A O 1
ATOM 1215 N N . VAL A 1 152 ? -0.638 1.953 -5.785 1.00 90.81 152 VAL A N 1
ATOM 1216 C CA . VAL A 1 152 ? -1.572 1.884 -4.650 1.00 90.81 152 VAL A CA 1
ATOM 1217 C C . VAL A 1 152 ? -1.107 2.774 -3.496 1.00 90.81 152 VAL A C 1
ATOM 1219 O O . VAL A 1 152 ? -1.926 3.465 -2.893 1.00 90.81 152 VAL A O 1
ATOM 1222 N N . ILE A 1 153 ? 0.195 2.819 -3.205 1.00 90.62 153 ILE A N 1
ATOM 1223 C CA . ILE A 1 153 ? 0.750 3.694 -2.163 1.00 90.62 153 ILE A CA 1
ATOM 1224 C C . ILE A 1 153 ? 0.513 5.169 -2.492 1.00 90.62 153 ILE A C 1
ATOM 1226 O O . ILE A 1 153 ? 0.025 5.900 -1.630 1.00 90.62 153 ILE A O 1
ATOM 1230 N N . VAL A 1 154 ? 0.790 5.612 -3.723 1.00 91.94 154 VAL A N 1
ATOM 1231 C CA . VAL A 1 154 ? 0.509 6.997 -4.145 1.00 91.94 154 VAL A CA 1
ATOM 1232 C C . VAL A 1 154 ? -0.978 7.312 -3.994 1.00 91.94 154 VAL A C 1
ATOM 1234 O O . VAL A 1 154 ? -1.337 8.353 -3.443 1.00 91.94 154 VAL A O 1
ATOM 1237 N N . MET A 1 155 ? -1.859 6.399 -4.403 1.00 91.44 155 MET A N 1
ATOM 1238 C CA . MET A 1 155 ? -3.306 6.582 -4.259 1.00 91.44 155 MET A CA 1
ATOM 1239 C C . MET A 1 155 ? -3.736 6.662 -2.785 1.00 91.44 155 MET A C 1
ATOM 1241 O O . MET A 1 155 ? -4.590 7.466 -2.420 1.00 91.44 155 MET A O 1
ATOM 1245 N N . LYS A 1 156 ? -3.138 5.864 -1.898 1.00 89.94 156 LYS A N 1
ATOM 1246 C CA . LYS A 1 156 ? -3.419 5.924 -0.456 1.00 89.94 156 LYS A CA 1
ATOM 1247 C C . LYS A 1 156 ? -2.944 7.226 0.182 1.00 89.94 156 LYS A C 1
ATOM 1249 O O . LYS A 1 156 ? -3.658 7.774 1.015 1.00 89.94 156 LYS A O 1
ATOM 1254 N N . MET A 1 157 ? -1.759 7.703 -0.199 1.00 88.81 157 MET A N 1
ATOM 1255 C CA . MET A 1 157 ? -1.152 8.931 0.328 1.00 88.81 157 MET A CA 1
ATOM 1256 C C . MET A 1 157 ? -1.887 10.184 -0.150 1.00 88.81 157 MET A C 1
ATOM 1258 O O . MET A 1 157 ? -2.102 11.112 0.623 1.00 88.81 157 MET A O 1
ATOM 1262 N N . THR A 1 158 ? -2.326 10.196 -1.407 1.00 88.81 158 THR A N 1
ATOM 1263 C CA . THR A 1 158 ? -3.166 11.275 -1.944 1.00 88.81 158 THR A CA 1
ATOM 1264 C C . THR A 1 158 ? -4.546 11.277 -1.292 1.00 88.81 158 THR A C 1
ATOM 1266 O O . THR A 1 158 ? -4.981 12.327 -0.835 1.00 88.81 158 THR A O 1
ATOM 1269 N N . SER A 1 159 ? -5.190 10.110 -1.139 1.00 87.88 159 SER A N 1
ATOM 1270 C CA . SER A 1 159 ? -6.448 9.983 -0.384 1.00 87.88 159 SER A CA 1
ATOM 1271 C C . SER A 1 159 ? -6.320 10.490 1.044 1.00 87.88 159 SER A C 1
ATOM 1273 O O . SER A 1 159 ? -7.209 11.180 1.515 1.00 87.88 159 SER A O 1
ATOM 1275 N N . LEU A 1 160 ? -5.222 10.153 1.724 1.00 85.50 160 LEU A N 1
ATOM 1276 C CA . LEU A 1 160 ? -4.950 10.632 3.074 1.00 85.50 160 LEU A CA 1
ATOM 1277 C C . LEU A 1 160 ? -4.880 12.159 3.111 1.00 85.50 160 LEU A C 1
ATOM 1279 O O . LEU A 1 160 ? -5.445 12.772 4.003 1.00 85.50 160 LEU A O 1
ATOM 1283 N N . CYS A 1 161 ? -4.203 12.760 2.133 1.00 84.88 161 CYS A N 1
ATOM 1284 C CA . CYS A 1 161 ? -4.065 14.205 2.056 1.00 84.88 161 CYS A CA 1
ATOM 1285 C C . CYS A 1 161 ? -5.418 14.899 1.843 1.00 84.88 161 CYS A C 1
ATOM 1287 O O . CYS A 1 161 ? -5.681 15.889 2.513 1.00 84.88 161 CYS A O 1
ATOM 1289 N N . PHE A 1 162 ? -6.290 14.366 0.981 1.00 83.19 162 PHE A N 1
ATOM 1290 C CA . PHE A 1 162 ? -7.640 14.913 0.799 1.00 83.19 162 PHE A CA 1
ATOM 1291 C C . PHE A 1 162 ? -8.545 14.680 2.011 1.00 83.19 162 PHE A C 1
ATOM 1293 O O . PHE A 1 162 ? -9.219 15.615 2.430 1.00 83.19 162 PHE A O 1
ATOM 1300 N N . ASP A 1 163 ? -8.510 13.488 2.615 1.00 79.06 163 ASP A N 1
ATOM 1301 C CA . ASP A 1 163 ? -9.278 13.181 3.831 1.00 79.06 163 ASP A CA 1
ATOM 1302 C C . ASP A 1 163 ? -8.889 14.129 4.991 1.00 79.06 163 ASP A C 1
ATOM 1304 O O . ASP A 1 163 ? -9.735 14.489 5.805 1.00 79.06 163 ASP A O 1
ATOM 1308 N N . SER A 1 164 ? -7.626 14.570 5.063 1.00 73.44 164 SER A N 1
ATOM 1309 C CA . SER A 1 164 ? -7.167 15.563 6.047 1.00 73.44 164 SER A CA 1
ATOM 1310 C C . SER A 1 164 ? -7.641 16.995 5.765 1.00 73.44 164 SER A C 1
ATOM 1312 O O . SER A 1 164 ? -7.732 17.782 6.700 1.00 73.44 164 SER A O 1
ATOM 1314 N N . ILE A 1 165 ? -7.927 17.350 4.507 1.00 71.38 165 ILE A N 1
ATOM 1315 C CA . ILE A 1 165 ? -8.425 18.687 4.132 1.00 71.38 165 ILE A CA 1
ATOM 1316 C C . ILE A 1 165 ? -9.929 18.806 4.404 1.00 71.38 165 ILE A C 1
ATOM 1318 O O . ILE A 1 165 ? -10.383 19.861 4.841 1.00 71.38 165 ILE A O 1
ATOM 1322 N N . ASP A 1 166 ? -10.695 17.750 4.112 1.00 66.69 166 ASP A N 1
ATOM 1323 C CA . ASP A 1 166 ? -12.163 17.812 4.060 1.00 66.69 166 ASP A CA 1
ATOM 1324 C C . ASP A 1 166 ? -12.834 17.698 5.442 1.00 66.69 166 ASP A C 1
ATOM 1326 O O . ASP A 1 166 ? -13.874 18.313 5.667 1.00 66.69 166 ASP A O 1
ATOM 1330 N N . ASP A 1 167 ? -12.262 16.928 6.376 1.00 55.84 167 ASP A N 1
ATOM 1331 C CA . ASP A 1 167 ? -13.011 16.451 7.553 1.00 55.84 167 ASP A CA 1
ATOM 1332 C C . ASP A 1 167 ? -12.528 16.988 8.927 1.00 55.84 167 ASP A C 1
ATOM 1334 O O . ASP A 1 167 ? -13.023 16.505 9.944 1.00 55.84 167 ASP A O 1
ATOM 1338 N N . ASP A 1 168 ? -11.598 17.956 9.022 1.00 53.22 168 ASP A N 1
ATOM 1339 C CA . ASP A 1 168 ? -10.984 18.371 10.318 1.00 53.22 168 ASP A CA 1
ATOM 1340 C C . ASP A 1 168 ? -10.595 17.132 11.160 1.00 53.22 168 ASP A C 1
ATOM 1342 O O . ASP A 1 168 ? -10.829 17.042 12.370 1.00 53.22 168 ASP A O 1
ATOM 1346 N N . VAL A 1 169 ? -10.113 16.082 10.469 1.00 54.38 169 VAL A N 1
ATOM 1347 C CA . VAL A 1 169 ? -9.763 14.800 11.084 1.00 54.38 169 VAL A CA 1
ATOM 1348 C C . VAL A 1 169 ? -8.522 15.041 11.912 1.00 54.38 169 VAL A C 1
ATOM 1350 O O . VAL A 1 169 ? -7.417 14.943 11.391 1.00 54.38 169 VAL A O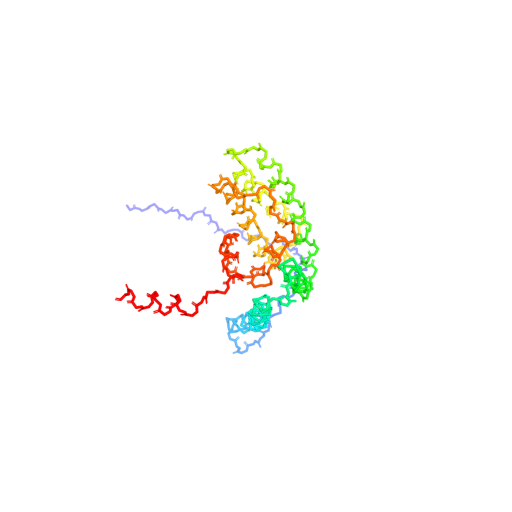 1
ATOM 1353 N N . ASP A 1 170 ? -8.771 15.355 13.182 1.00 48.06 170 ASP A N 1
ATOM 1354 C CA . ASP A 1 170 ? -7.900 15.300 14.351 1.00 48.06 170 ASP A CA 1
ATOM 1355 C C . ASP A 1 170 ? -6.416 15.201 13.968 1.00 48.06 170 ASP A C 1
ATOM 1357 O O . ASP A 1 170 ? -5.945 14.123 13.584 1.00 48.06 170 ASP A O 1
ATOM 1361 N N . ASP A 1 171 ? -5.685 16.313 14.112 1.00 53.31 171 ASP A N 1
ATOM 1362 C CA . ASP A 1 171 ? -4.249 16.525 13.828 1.00 53.31 171 ASP A CA 1
ATOM 1363 C C . ASP A 1 171 ? -3.291 15.431 14.376 1.00 53.31 171 ASP A C 1
ATOM 1365 O O . ASP A 1 171 ? -2.081 15.463 14.157 1.00 53.31 171 ASP A O 1
ATOM 1369 N N . ASN A 1 172 ? -3.808 14.426 15.086 1.00 58.16 172 ASN A N 1
ATOM 1370 C CA . ASN A 1 172 ? -3.098 13.324 15.716 1.00 58.16 172 ASN A CA 1
ATOM 1371 C C . ASN A 1 172 ? -3.502 11.935 15.186 1.00 58.16 172 ASN A C 1
ATOM 1373 O O . ASN A 1 172 ? -3.690 10.988 15.963 1.00 58.16 172 ASN A O 1
ATOM 1377 N N . ILE A 1 173 ? -3.568 11.734 13.864 1.00 70.38 173 ILE A N 1
ATOM 1378 C CA . ILE A 1 173 ? -3.533 10.363 13.326 1.00 70.38 173 ILE A CA 1
ATOM 1379 C C . ILE A 1 173 ? -2.201 9.727 13.743 1.00 70.38 173 ILE A C 1
ATOM 1381 O O . ILE A 1 173 ? -1.138 10.027 13.204 1.00 70.38 173 ILE A O 1
ATOM 1385 N N . ALA A 1 174 ? -2.260 8.810 14.712 1.00 78.50 174 ALA A N 1
ATOM 1386 C CA . ALA A 1 174 ? -1.073 8.123 15.197 1.00 78.50 174 ALA A CA 1
ATOM 1387 C C . ALA A 1 174 ? -0.325 7.443 14.039 1.00 78.50 174 ALA A C 1
ATOM 1389 O O . ALA A 1 174 ? -0.917 6.675 13.276 1.00 78.50 174 ALA A O 1
ATOM 1390 N N . LEU A 1 175 ? 0.993 7.643 13.975 1.00 79.81 175 LEU A N 1
ATOM 1391 C CA . LEU A 1 175 ? 1.866 7.086 12.934 1.00 79.81 175 LEU A CA 1
ATOM 1392 C C . LEU A 1 175 ? 1.735 5.556 12.813 1.00 79.81 175 LEU A C 1
ATOM 1394 O O . LEU A 1 175 ? 1.793 5.006 11.718 1.00 79.81 175 LEU A O 1
ATOM 1398 N N . SER A 1 176 ? 1.451 4.866 13.923 1.00 78.94 176 SER A N 1
ATOM 1399 C CA . SER A 1 176 ? 1.125 3.429 13.927 1.00 78.94 176 SER A CA 1
ATOM 1400 C C . SER A 1 176 ? -0.101 3.079 13.074 1.00 78.94 176 SER A C 1
ATOM 1402 O O . SER A 1 176 ? -0.080 2.086 12.354 1.00 78.94 176 SER A O 1
ATOM 1404 N N . THR A 1 177 ? -1.158 3.894 13.116 1.00 84.44 177 THR A N 1
ATOM 1405 C CA . THR A 1 177 ? -2.364 3.718 12.292 1.00 84.44 177 THR A CA 1
ATOM 1406 C C . THR A 1 177 ? -2.067 3.983 10.823 1.00 84.44 177 THR A C 1
ATOM 1408 O O . THR A 1 177 ? -2.532 3.229 9.972 1.00 84.44 177 THR A O 1
ATOM 1411 N N . LEU A 1 178 ? -1.252 5.000 10.532 1.00 84.81 178 LEU A N 1
ATOM 1412 C CA . LEU A 1 178 ? -0.822 5.310 9.172 1.00 84.81 178 LEU A CA 1
ATOM 1413 C C . LEU A 1 178 ? 0.005 4.169 8.566 1.00 84.81 178 LEU A C 1
ATOM 1415 O O . LEU A 1 178 ? -0.290 3.714 7.464 1.00 84.81 178 LEU A O 1
ATOM 1419 N N . LEU A 1 179 ? 0.992 3.652 9.303 1.00 85.75 179 LEU A N 1
ATOM 1420 C CA . LEU A 1 179 ? 1.797 2.512 8.860 1.00 85.75 179 LEU A CA 1
ATOM 1421 C C . LEU A 1 179 ? 0.949 1.248 8.685 1.00 85.75 179 LEU A C 1
ATOM 1423 O O . LEU A 1 179 ? 1.103 0.557 7.683 1.00 85.75 179 LEU A O 1
ATOM 1427 N N . GLY A 1 180 ? 0.023 0.971 9.608 1.00 85.88 180 GLY A N 1
ATOM 1428 C CA . GLY A 1 180 ? -0.912 -0.151 9.484 1.00 85.88 180 GLY A CA 1
ATOM 1429 C C . GLY A 1 180 ? -1.812 -0.045 8.251 1.00 85.88 180 GLY A C 1
ATOM 1430 O O . GLY A 1 180 ? -2.061 -1.046 7.587 1.00 85.88 180 GLY A O 1
ATOM 1431 N N . TYR A 1 181 ? -2.254 1.167 7.907 1.00 87.56 181 TYR A N 1
ATOM 1432 C CA . TYR A 1 181 ? -3.023 1.436 6.694 1.00 87.56 181 TYR A CA 1
ATOM 1433 C C . TYR A 1 181 ? -2.178 1.282 5.423 1.00 87.56 181 TYR A C 1
ATOM 1435 O O . TYR A 1 181 ? -2.620 0.633 4.475 1.00 87.56 181 TYR A O 1
ATOM 1443 N N . LEU A 1 182 ? -0.964 1.840 5.383 1.00 86.56 182 LEU A N 1
ATOM 1444 C CA . LEU A 1 182 ? -0.086 1.770 4.209 1.00 86.56 182 LEU A CA 1
ATOM 1445 C C . LEU A 1 182 ? 0.362 0.334 3.925 1.00 86.56 182 LEU A C 1
ATOM 1447 O O . LEU A 1 182 ? 0.197 -0.143 2.801 1.00 86.56 182 LEU A O 1
ATOM 1451 N N . PHE A 1 183 ? 0.828 -0.368 4.958 1.00 87.25 183 PHE A N 1
ATOM 1452 C CA . PHE A 1 183 ? 1.319 -1.742 4.892 1.00 87.25 183 PHE A CA 1
ATOM 1453 C C . PHE A 1 183 ? 0.235 -2.785 5.178 1.00 87.25 183 PHE A C 1
ATOM 1455 O O . PHE A 1 183 ? 0.559 -3.889 5.598 1.00 87.25 183 PHE A O 1
ATOM 1462 N N . ASP A 1 184 ? -1.051 -2.497 4.968 1.00 86.56 184 ASP A N 1
ATOM 1463 C CA . ASP A 1 184 ? -2.062 -3.546 5.107 1.00 86.56 184 ASP A CA 1
ATOM 1464 C C . ASP A 1 184 ? -1.816 -4.641 4.039 1.00 86.56 184 ASP A C 1
ATOM 1466 O O . ASP A 1 184 ? -1.952 -4.353 2.840 1.00 86.56 184 ASP A O 1
ATOM 1470 N N . PRO A 1 185 ? -1.487 -5.894 4.433 1.00 82.06 185 PRO A N 1
ATOM 1471 C CA . PRO A 1 185 ? -1.165 -6.992 3.520 1.00 82.06 185 PRO A CA 1
ATOM 1472 C C . PRO A 1 185 ? -2.256 -7.246 2.478 1.00 82.06 185 PRO A C 1
ATOM 1474 O O . PRO A 1 185 ? -1.953 -7.689 1.375 1.00 82.06 185 PRO A O 1
ATOM 1477 N N . CYS A 1 186 ? -3.518 -6.939 2.798 1.00 80.75 186 CYS A N 1
ATOM 1478 C CA . CYS A 1 186 ? -4.644 -7.163 1.891 1.00 80.75 186 CYS A CA 1
ATOM 1479 C C . CYS A 1 186 ? -4.695 -6.154 0.736 1.00 80.75 186 CYS A C 1
ATOM 1481 O O . CYS A 1 186 ? -5.381 -6.392 -0.253 1.00 80.75 186 CYS A O 1
ATOM 1483 N N . THR A 1 187 ? -4.026 -5.009 0.882 1.00 84.25 187 THR A N 1
ATOM 1484 C CA . THR A 1 187 ? -4.148 -3.877 -0.048 1.00 84.25 187 THR A CA 1
ATOM 1485 C C . THR A 1 187 ? -2.829 -3.476 -0.688 1.00 84.25 187 THR A C 1
ATOM 1487 O O . THR A 1 187 ? -2.848 -2.956 -1.793 1.00 84.25 187 THR A O 1
ATOM 1490 N N . VAL A 1 188 ? -1.691 -3.751 -0.045 1.00 82.44 188 VAL A N 1
ATOM 1491 C CA . VAL A 1 188 ? -0.384 -3.243 -0.483 1.00 82.44 188 VAL A CA 1
ATOM 1492 C C . VAL A 1 188 ? 0.114 -3.843 -1.805 1.00 82.44 188 VAL A C 1
ATOM 1494 O O . VAL A 1 188 ? 0.677 -3.108 -2.601 1.00 82.44 188 VAL A O 1
ATOM 1497 N N . LEU A 1 189 ? -0.103 -5.137 -2.070 1.00 76.62 189 LEU A N 1
ATOM 1498 C CA . LEU A 1 189 ? 0.433 -5.814 -3.265 1.00 76.62 189 LEU A CA 1
ATOM 1499 C C . LEU A 1 189 ? -0.443 -5.608 -4.510 1.00 76.62 189 LEU A C 1
ATOM 1501 O O . LEU A 1 189 ? 0.042 -5.143 -5.533 1.00 76.62 189 LEU A O 1
ATOM 1505 N N . PHE A 1 190 ? -1.734 -5.940 -4.421 1.00 69.75 190 PHE A N 1
ATOM 1506 C CA . PHE A 1 190 ? 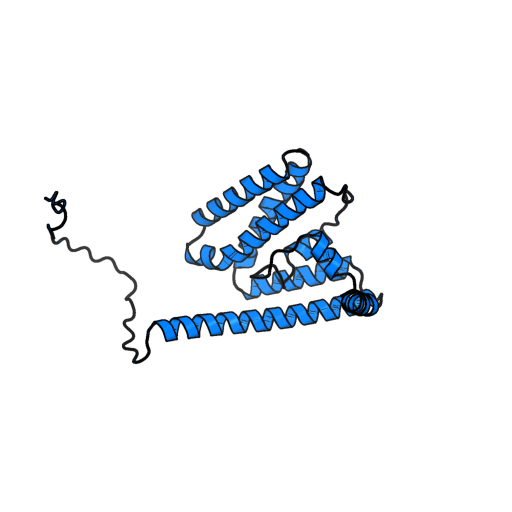-2.689 -5.845 -5.538 1.00 69.75 190 PHE A CA 1
ATOM 1507 C C . PHE A 1 190 ? -4.135 -5.661 -5.057 1.00 69.75 190 PHE A C 1
ATOM 1509 O O . PHE A 1 190 ? -5.081 -6.062 -5.735 1.00 69.75 190 PHE A O 1
ATOM 1516 N N . GLY A 1 191 ? -4.337 -5.135 -3.848 1.00 72.12 191 GLY A N 1
ATOM 1517 C CA . GLY A 1 191 ? -5.700 -4.959 -3.360 1.00 72.12 191 GLY A CA 1
ATOM 1518 C C . GLY A 1 191 ? -6.340 -3.679 -3.891 1.00 72.12 191 GLY A C 1
ATOM 1519 O O . GLY A 1 191 ? -5.646 -2.781 -4.374 1.00 72.12 191 GLY A O 1
ATOM 1520 N N . PRO A 1 192 ? -7.674 -3.581 -3.799 1.00 78.12 192 PRO A N 1
ATOM 1521 C CA . PRO A 1 192 ? -8.375 -2.369 -4.176 1.00 78.12 192 PRO A CA 1
ATOM 1522 C C . PRO A 1 192 ? -7.894 -1.202 -3.314 1.00 78.12 192 PRO A C 1
ATOM 1524 O O . PRO A 1 192 ? -7.648 -1.349 -2.110 1.00 78.12 192 PRO A O 1
ATOM 1527 N N . TRP A 1 193 ? -7.790 -0.034 -3.938 1.00 82.56 193 TRP A N 1
ATOM 1528 C CA . TRP A 1 193 ? -7.619 1.206 -3.200 1.00 82.56 193 TRP A CA 1
ATOM 1529 C C . TRP A 1 193 ? -8.840 1.435 -2.299 1.00 82.56 193 TRP A C 1
ATOM 1531 O O . TRP A 1 193 ? -9.983 1.263 -2.724 1.00 82.56 193 TRP A O 1
ATOM 1541 N N . ILE A 1 194 ? -8.572 1.794 -1.046 1.00 83.88 194 ILE A N 1
ATOM 1542 C CA . ILE A 1 194 ? -9.566 2.142 -0.029 1.00 83.88 194 ILE A CA 1
ATOM 1543 C C . ILE A 1 194 ? -9.091 3.413 0.665 1.00 83.88 194 ILE A C 1
ATOM 1545 O O . ILE A 1 194 ? -7.892 3.544 0.906 1.00 83.88 194 ILE A O 1
ATOM 1549 N N . SER A 1 195 ? -10.005 4.321 1.005 1.00 85.12 195 SER A N 1
ATOM 1550 C CA . SER A 1 195 ? -9.649 5.523 1.769 1.00 85.12 195 SER A CA 1
ATOM 1551 C C . SER A 1 195 ? -9.350 5.195 3.235 1.00 85.12 195 SER A C 1
ATOM 1553 O O . SER A 1 195 ? -9.726 4.126 3.745 1.00 85.12 195 SER A O 1
ATOM 1555 N N . LEU A 1 196 ? -8.705 6.118 3.958 1.00 83.44 196 LEU A N 1
ATOM 1556 C CA . LEU A 1 196 ? -8.393 5.915 5.376 1.00 83.44 196 LEU A CA 1
ATOM 1557 C C . LEU A 1 196 ? -9.677 5.747 6.201 1.00 83.44 196 LEU A C 1
ATOM 1559 O O . LEU A 1 196 ? -9.737 4.922 7.120 1.00 83.44 196 LEU A O 1
ATOM 1563 N N . ARG A 1 197 ? -10.733 6.484 5.846 1.00 80.00 197 ARG A N 1
ATOM 1564 C CA . ARG A 1 197 ? -12.057 6.342 6.458 1.00 80.00 197 ARG A CA 1
ATOM 1565 C C . ARG A 1 197 ? -12.622 4.935 6.280 1.00 80.00 197 ARG A C 1
ATOM 1567 O O . ARG A 1 197 ? -13.002 4.305 7.267 1.00 80.00 197 ARG A O 1
ATOM 1574 N N . GLN A 1 198 ? -12.626 4.409 5.056 1.00 81.06 198 GLN A N 1
ATOM 1575 C CA . GLN A 1 198 ? -13.111 3.053 4.776 1.00 81.06 198 GLN A CA 1
ATOM 1576 C C . GLN A 1 198 ? -12.270 1.986 5.487 1.00 81.06 198 GLN A C 1
ATOM 1578 O O . GLN A 1 198 ? -12.814 1.011 6.011 1.00 81.06 198 GLN A O 1
ATOM 1583 N N . TYR A 1 199 ? -10.952 2.187 5.571 1.00 83.69 199 TYR A N 1
ATOM 1584 C CA . TYR A 1 199 ? -10.069 1.327 6.354 1.00 83.69 199 TYR A CA 1
ATOM 1585 C C . TYR A 1 199 ? -10.453 1.337 7.843 1.00 83.69 199 TYR A C 1
ATOM 1587 O O . TYR A 1 199 ? -10.659 0.271 8.429 1.00 83.69 199 TYR A O 1
ATOM 1595 N N . ASN A 1 200 ? -10.642 2.518 8.441 1.00 81.12 200 ASN A N 1
ATOM 1596 C CA . ASN A 1 200 ? -11.089 2.667 9.829 1.00 81.12 200 ASN A CA 1
ATOM 1597 C C . ASN A 1 200 ? -12.473 2.051 10.078 1.00 81.12 200 ASN A C 1
ATOM 1599 O O . ASN A 1 200 ? -12.684 1.416 11.112 1.00 81.12 200 ASN A O 1
ATOM 1603 N N . GLU A 1 201 ? -13.407 2.185 9.138 1.00 79.81 201 GLU A N 1
ATOM 1604 C CA . GLU A 1 201 ? -14.711 1.526 9.209 1.00 79.81 201 GLU A CA 1
ATOM 1605 C C . GLU A 1 201 ? -14.592 0.001 9.123 1.00 79.81 201 GLU A C 1
ATOM 1607 O O . GLU A 1 201 ? -15.297 -0.699 9.846 1.00 79.81 201 GLU A O 1
ATOM 1612 N N . SER A 1 202 ? -13.677 -0.530 8.304 1.00 77.38 202 SER A N 1
ATOM 1613 C CA . SER A 1 202 ? -13.443 -1.977 8.187 1.00 77.38 202 SER A CA 1
ATOM 1614 C C . SER A 1 202 ? -12.888 -2.606 9.470 1.00 77.38 202 SER A C 1
ATOM 1616 O O . SER A 1 202 ? -13.108 -3.790 9.724 1.00 77.38 202 SER A O 1
ATOM 1618 N N . MET A 1 203 ? -12.197 -1.811 10.294 1.00 73.31 203 MET A N 1
ATOM 1619 C CA . MET A 1 203 ? -11.703 -2.235 11.605 1.00 73.31 203 MET A CA 1
ATOM 1620 C C . MET A 1 203 ? -12.804 -2.264 12.671 1.00 73.31 203 MET A C 1
ATOM 1622 O O . MET A 1 203 ? -12.649 -2.932 13.691 1.00 73.31 203 MET A O 1
ATOM 1626 N N . LYS A 1 204 ? -13.923 -1.564 12.455 1.00 72.88 204 LYS A N 1
ATOM 1627 C CA . LYS A 1 204 ? -15.078 -1.606 13.354 1.00 72.88 204 LYS A CA 1
ATOM 1628 C C . LYS A 1 204 ? -15.975 -2.767 12.938 1.00 72.88 204 LYS A C 1
ATOM 1630 O O . LYS A 1 204 ? -16.431 -2.854 11.798 1.00 72.88 204 LYS A O 1
ATOM 1635 N N . LYS A 1 205 ? -16.278 -3.672 13.868 1.00 63.12 205 LYS A N 1
ATOM 1636 C CA . LYS A 1 205 ? -17.212 -4.768 13.602 1.00 63.12 205 LYS A CA 1
ATOM 1637 C C . LYS A 1 205 ? -18.591 -4.185 13.295 1.00 63.12 205 LYS A C 1
ATOM 1639 O O . LYS A 1 205 ? -19.251 -3.622 14.167 1.00 63.12 205 LYS A O 1
ATOM 1644 N N . LYS A 1 206 ? -19.060 -4.337 12.054 1.00 59.84 206 LYS A N 1
ATOM 1645 C CA . LYS A 1 206 ? -20.463 -4.058 11.734 1.00 59.84 206 LYS A CA 1
ATOM 1646 C C . LYS A 1 206 ? -21.305 -5.088 12.482 1.00 59.84 206 LYS A C 1
ATOM 1648 O O . LYS A 1 206 ? -21.196 -6.287 12.233 1.00 59.84 206 LYS A O 1
ATOM 1653 N N . SER A 1 207 ? -22.120 -4.631 13.434 1.00 52.56 207 SER A N 1
ATOM 1654 C CA . SER A 1 207 ? -23.096 -5.497 14.097 1.00 52.56 207 SER A CA 1
ATOM 1655 C C . SER A 1 207 ? -23.934 -6.196 13.023 1.00 52.56 207 SER A C 1
ATOM 1657 O O . SER A 1 207 ? -24.462 -5.528 12.134 1.00 52.56 207 SER A O 1
ATOM 1659 N N . LEU A 1 208 ? -24.094 -7.522 13.100 1.00 56.62 208 LEU A N 1
ATOM 1660 C CA . LEU A 1 208 ? -24.952 -8.290 12.179 1.00 56.62 208 LEU A CA 1
ATOM 1661 C C . LEU A 1 208 ? -26.376 -7.707 12.096 1.00 56.62 208 LEU A C 1
ATOM 1663 O O . LEU A 1 208 ? -27.017 -7.780 11.052 1.00 56.62 208 LEU A O 1
ATOM 1667 N N . LYS A 1 209 ? -26.841 -7.040 13.164 1.00 56.22 209 LYS A N 1
ATOM 1668 C CA . LYS A 1 209 ? -28.122 -6.315 13.205 1.00 56.22 209 LYS A CA 1
ATOM 1669 C C . LYS A 1 209 ? -28.203 -5.133 12.234 1.00 56.22 209 LYS A C 1
ATOM 1671 O O . LYS A 1 209 ? -29.309 -4.699 11.936 1.00 56.22 209 LYS A O 1
ATOM 1676 N N . TRP A 1 210 ? -27.071 -4.586 11.796 1.00 56.78 210 TRP A N 1
ATOM 1677 C CA . TRP A 1 210 ? -26.982 -3.488 10.830 1.00 56.78 210 TRP A CA 1
ATOM 1678 C C . TRP A 1 210 ? -27.064 -4.021 9.394 1.00 56.78 210 TRP A C 1
ATOM 1680 O O . TRP A 1 210 ? -27.839 -3.505 8.598 1.00 56.78 210 TRP A O 1
ATOM 1690 N N . VAL A 1 211 ? -26.374 -5.131 9.106 1.00 59.50 211 VAL A N 1
ATOM 1691 C CA . VAL A 1 211 ? -26.447 -5.847 7.814 1.00 59.50 211 VAL A CA 1
ATOM 1692 C C . VAL A 1 211 ? -27.848 -6.422 7.572 1.00 59.50 211 VAL A C 1
ATOM 1694 O O . VAL A 1 211 ? -28.403 -6.305 6.484 1.00 59.50 211 VAL A O 1
ATOM 1697 N N . LEU A 1 212 ? -28.472 -6.981 8.613 1.00 56.44 212 LEU A N 1
ATOM 1698 C CA . LEU A 1 212 ? -29.859 -7.453 8.553 1.00 56.44 212 LEU A CA 1
ATOM 1699 C C . LEU A 1 212 ? -30.883 -6.312 8.458 1.00 56.44 212 LEU A C 1
ATOM 1701 O O . LEU A 1 212 ? -32.007 -6.552 8.023 1.00 56.44 212 LEU A O 1
ATOM 1705 N N . ARG A 1 213 ? -30.528 -5.085 8.867 1.00 57.16 213 ARG A N 1
ATOM 1706 C CA . ARG A 1 213 ? -31.395 -3.907 8.713 1.00 57.16 213 ARG A CA 1
ATOM 1707 C C . ARG A 1 213 ? -31.307 -3.314 7.313 1.00 57.16 213 ARG A C 1
ATOM 1709 O O . ARG A 1 213 ? -32.344 -2.953 6.775 1.00 57.16 213 ARG A O 1
ATOM 1716 N N . SER A 1 214 ? -30.119 -3.266 6.709 1.00 59.72 214 SER A N 1
ATOM 1717 C CA . SER A 1 214 ? -29.954 -2.761 5.340 1.00 59.72 214 SER A CA 1
ATOM 1718 C C . SER A 1 214 ? -30.625 -3.662 4.302 1.00 59.72 214 SER A C 1
ATOM 1720 O O . SER A 1 214 ? -31.178 -3.159 3.336 1.00 59.72 214 SER A O 1
ATOM 1722 N N . HIS A 1 215 ? -30.652 -4.980 4.529 1.00 56.00 215 HIS A N 1
ATOM 1723 C CA . HIS A 1 215 ? -31.390 -5.921 3.676 1.00 56.00 215 HIS A CA 1
ATOM 1724 C C . HIS A 1 215 ? -32.912 -5.904 3.873 1.00 56.00 215 HIS A C 1
ATOM 1726 O O . HIS A 1 215 ? -33.621 -6.474 3.056 1.00 56.00 215 HIS A O 1
ATOM 1732 N N . ARG A 1 216 ? -33.415 -5.295 4.954 1.00 53.22 216 ARG A N 1
ATOM 1733 C CA . ARG A 1 216 ? -34.856 -5.182 5.248 1.00 53.22 216 ARG A CA 1
ATOM 1734 C C . ARG A 1 216 ? -35.431 -3.807 4.867 1.00 53.22 216 ARG A C 1
ATOM 1736 O O . ARG A 1 216 ? -36.599 -3.551 5.128 1.00 53.22 216 ARG A O 1
ATOM 1743 N N . ALA A 1 217 ? -34.593 -2.918 4.332 1.00 54.91 217 ALA A N 1
ATOM 1744 C CA . ALA A 1 217 ? -34.953 -1.575 3.874 1.00 54.91 217 ALA A CA 1
ATOM 1745 C C . ALA A 1 217 ? -34.965 -1.449 2.333 1.00 54.91 217 ALA A C 1
ATOM 1747 O O . ALA A 1 217 ? -35.122 -0.343 1.820 1.00 54.91 217 ALA A O 1
ATOM 1748 N N . LEU A 1 218 ? -34.790 -2.573 1.629 1.00 48.88 218 LEU A N 1
ATOM 1749 C CA . LEU A 1 218 ? -35.058 -2.785 0.202 1.00 48.88 218 LEU A CA 1
ATOM 1750 C C . LEU A 1 218 ? -36.307 -3.662 0.087 1.00 48.88 218 LEU A C 1
ATOM 1752 O O . LEU A 1 218 ? -37.089 -3.429 -0.857 1.00 48.88 218 LEU A O 1
#

pLDDT: mean 75.08, std 17.24, range [32.0, 94.06]

Nearest PDB structures (foldseek):
  7ura-assembly1_A  TM=8.157E-01  e=6.012E-04  Homo sapiens
  7urf-assembly1_A  TM=6.815E-01  e=7.901E-03  Homo sapiens
  7mhz-assembly1_A  TM=6.567E-01  e=1.007E-02  Homo sapiens

Organism: Parascaris univalens (NCBI:txid6257)

Solvent-accessible surface area (backbone atoms only — not comparable to full-atom values): 12769 Å² total; per-residue (Å²): 140,78,90,85,86,83,89,77,89,86,82,90,76,94,72,95,72,94,69,92,64,81,74,78,79,79,71,92,54,100,59,60,71,68,58,57,53,50,51,55,52,49,54,55,48,48,61,50,48,54,50,39,52,52,52,47,52,49,51,54,50,50,42,55,44,33,74,68,72,78,43,55,72,62,58,52,21,45,53,36,22,51,51,15,49,51,52,36,46,75,70,41,81,55,35,62,58,53,52,52,51,49,62,61,48,50,58,46,51,60,57,22,58,76,42,70,92,49,20,41,60,51,38,44,55,50,39,54,51,49,54,54,51,48,54,71,76,38,56,69,70,63,37,66,74,44,46,58,29,54,51,46,50,43,53,44,54,31,42,45,43,45,52,51,64,76,60,75,58,59,99,71,75,51,65,49,55,53,45,16,63,63,28,24,55,63,35,35,64,84,33,74,87,65,47,65,66,58,51,56,52,70,62,46,84,76,54,67,72,55,61,59,44,62,68,71,75,112

Radius of gyration: 24.26 Å; Cα contacts (8 Å, |Δi|>4): 147; chains: 1; bounding box: 61×54×84 Å

InterPro domains:
  IPR049941 Lysophospholipid acyltransferase 7/Porcupine-like [PTHR13906] (49-208)

Foldseek 3Di:
DDDDDDPDDDDDDDDDDDDDDPPPPPPPDPDDPVVVVVVVVVVVVVVLVVLLVVLVVVLVVLLVCVVVVNDDPLRSLLVQLVSLLVVCVVLPPNSVVLVVLLVVLVVLLVVLVVVLPCSLVSLLVVLVVSLVVCCVVDDVVSSVQQVQLSVLLSLASSLQSVVVNPPVPPPCPDVSLVSSVSSRNNRRRHHDRDYSVRVVVVSDDDDVVNVVVVVVVD

Mean predicted aligned error: 12.94 Å

Sequence (218 aa):
MKMDIDEWYLEEDDVSDQHDYPQFVTVESERPQWLMCTIGVTQSLQDLLVKLIAFALLKRLLVAVSDSGKLNRHLFNICMAICGMYMLWAHNETLTHVVVFIAVLLPVVYCGSFFTHLSGFIVIAFGIGSLLLWQYILSAERYMSMRGTLMVIVMKMTSLCFDSIDDDVDDNIALSTLLGYLFDPCTVLFGPWISLRQYNESMKKKSLKWVLRSHRAL